Protein AF-G9NLU6-F1 (afdb_monomer)

Solvent-accessible surface area (backbone atoms only — not comparable to full-atom values): 12800 Å² total; per-residue (Å²): 131,71,92,40,81,57,84,82,77,89,71,55,98,87,55,89,77,60,75,50,38,28,79,83,79,42,77,46,72,68,72,56,90,93,54,71,61,68,69,53,52,49,54,53,48,55,47,47,51,68,72,38,74,85,63,87,77,86,84,90,85,78,90,78,90,65,58,76,95,81,33,60,87,89,66,84,88,89,74,47,69,81,95,48,45,60,52,80,66,83,83,39,51,46,75,42,90,89,78,44,76,40,75,73,65,78,55,74,59,74,62,84,71,50,62,61,52,48,54,52,53,50,51,48,50,75,76,38,82,72,61,62,66,50,56,53,54,50,45,44,70,79,40,57,87,48,36,90,79,76,48,94,47,93,86,67,69,58,94,80,61,65,70,73,77,50,82,74,68,78,70,62,65,54,53,61,56,49,54,56,55,57,53,56,56,58,65,64,66,75,75,116

Secondary structure (DSSP, 8-state):
--SSEEPPPPPPTT----EEEETTS-EEE-PPTT--SHHHHHHHHHHHHHH-TT-------------TTT--TT----S--TTS-S---TT-EEEETTTEEEE---PPPPPTTHHHHHHHHHHHHHHS--SHHHHHHHHHHH-GGGHHHHS--TT---TT-GGGTS---TTTHHHHHHHHHHHHHHHHHTT-

Nearest PDB structures (foldseek):
  8j9j-assembly1_B4  TM=2.935E-01  e=9.280E+00  Euglena gracilis
  8opc-assembly1_Aa  TM=3.197E-01  e=9.280E+00  Potato virus Y strain NTN

pLDDT: mean 71.27, std 15.45, range [32.88, 90.75]

Mean predicted aligned error: 13.38 Å

InterPro domains:
  IPR035994 Nucleoside phosphorylase superfamily [G3DSA:3.40.50.1580] (1-183)
  IPR035994 Nucleoside phosphorylase superfamily [SSF53167] (19-105)
  IPR053137 Nucleotide-binding leucine-rich repeat (NLR)-like [PTHR46082] (1-150)

Sequence (192 aa):
MLDQQHTGLLYSANDDNIYALGSIAVVIACLLKGRYGNNSAAIIAAKMTSSFPAINFGLLVGIGGGIPSKVRLGAVVSAPPDQYPGVVQLDFGKTEGGGRFRRTGALNSPPSALPEIFAILESEHEMQEPKIPCFISEMRRIRPRLHPKYFWTASLKDPYDKSMERGVDTSTISTIEQASDACSTIAEGAKR

Radius of gyration: 20.92 Å; Cα contacts (8 Å, |Δi|>4): 111; chains: 1; bounding box: 53×51×45 Å

Structure (mmCIF, N/CA/C/O backbone):
data_AF-G9NLU6-F1
#
_entry.id   AF-G9NLU6-F1
#
loop_
_atom_site.group_PDB
_atom_site.id
_atom_site.type_symbol
_atom_site.label_atom_id
_atom_site.label_alt_id
_atom_site.label_comp_id
_atom_site.label_asym_id
_atom_site.label_entity_id
_atom_site.label_seq_id
_atom_site.pdbx_PDB_ins_code
_atom_site.Cartn_x
_atom_site.Cartn_y
_atom_site.Cartn_z
_atom_site.occupancy
_atom_site.B_iso_or_equiv
_atom_site.auth_seq_id
_atom_site.auth_comp_id
_atom_site.auth_asym_id
_atom_site.auth_atom_id
_atom_site.pdbx_PDB_model_num
ATOM 1 N N . MET A 1 1 ? -10.434 -4.456 3.831 1.00 56.22 1 MET A N 1
ATOM 2 C CA . MET A 1 1 ? -11.648 -3.733 4.277 1.00 56.22 1 MET A CA 1
ATOM 3 C C . MET A 1 1 ? -11.454 -3.436 5.747 1.00 56.22 1 MET A C 1
ATOM 5 O O . MET A 1 1 ? -10.893 -4.290 6.414 1.00 56.22 1 MET A O 1
ATOM 9 N N . LEU A 1 2 ? -11.840 -2.252 6.224 1.00 67.38 2 LEU A N 1
ATOM 10 C CA . L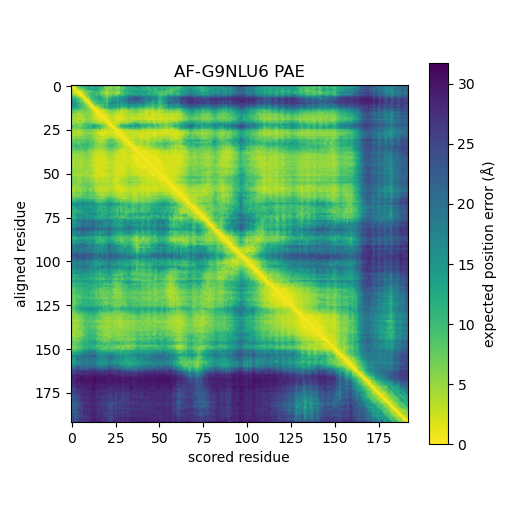EU A 1 2 ? -11.868 -2.017 7.666 1.00 67.38 2 LEU A CA 1
ATOM 11 C C . LEU A 1 2 ? -13.111 -2.712 8.227 1.00 67.38 2 LEU A C 1
ATOM 13 O O . LEU A 1 2 ? -14.209 -2.524 7.706 1.00 67.38 2 LEU A O 1
ATOM 17 N N . ASP A 1 3 ? -12.889 -3.540 9.231 1.00 67.38 3 ASP A N 1
ATOM 18 C CA . ASP A 1 3 ? -13.863 -4.258 10.047 1.00 67.38 3 ASP A CA 1
ATOM 19 C C . ASP A 1 3 ? -14.834 -3.296 10.751 1.00 67.38 3 ASP A C 1
ATOM 21 O O . ASP A 1 3 ? -16.050 -3.479 10.676 1.00 67.38 3 ASP A O 1
ATOM 25 N N . GLN A 1 4 ? -14.320 -2.198 11.311 1.00 69.81 4 GLN A N 1
ATOM 26 C CA . GLN A 1 4 ? -15.117 -1.103 11.863 1.00 69.81 4 GLN A CA 1
ATOM 27 C C . GLN A 1 4 ? -14.490 0.249 11.505 1.00 69.81 4 GLN A C 1
ATOM 29 O O . GLN A 1 4 ? -13.275 0.397 11.559 1.00 69.81 4 GLN A O 1
ATOM 34 N N . GLN A 1 5 ? -15.305 1.241 11.126 1.00 66.56 5 GLN A N 1
ATOM 35 C CA . GLN A 1 5 ? -14.838 2.616 10.909 1.00 66.56 5 GLN A CA 1
ATOM 36 C C . GLN A 1 5 ? -15.118 3.478 12.139 1.00 66.56 5 GLN A C 1
ATOM 38 O O . GLN A 1 5 ? -16.259 3.541 12.597 1.00 66.56 5 GLN A O 1
ATOM 43 N N . HIS A 1 6 ? -14.100 4.175 12.642 1.00 70.56 6 HIS A N 1
ATOM 44 C CA . HIS A 1 6 ? -14.248 5.118 13.753 1.00 70.56 6 HIS A CA 1
ATOM 45 C C . HIS A 1 6 ? -14.378 6.566 13.254 1.00 70.56 6 HIS A C 1
ATOM 47 O O . HIS A 1 6 ? -13.662 6.986 12.343 1.00 70.56 6 HIS A O 1
ATOM 53 N N . THR A 1 7 ? -15.288 7.340 13.858 1.00 58.81 7 THR A N 1
ATOM 54 C CA . THR A 1 7 ? -15.404 8.794 13.645 1.00 58.81 7 THR A CA 1
ATOM 55 C C . THR A 1 7 ? -14.241 9.541 14.305 1.00 58.81 7 THR A C 1
ATOM 57 O O . THR A 1 7 ? -13.811 9.180 15.396 1.00 58.81 7 THR A O 1
ATOM 60 N N . GLY A 1 8 ? -13.712 10.539 13.589 1.00 62.25 8 GLY A N 1
ATOM 61 C CA . GLY A 1 8 ? -12.321 10.998 13.668 1.00 62.25 8 GLY A CA 1
ATOM 62 C C . GLY A 1 8 ? -11.832 11.627 14.977 1.00 62.25 8 GLY A C 1
ATOM 63 O O . GLY A 1 8 ? -12.590 12.201 15.756 1.00 62.25 8 GLY A O 1
ATOM 64 N N . LEU A 1 9 ? -10.510 11.544 15.152 1.00 58.69 9 LEU A N 1
ATOM 65 C CA . LEU A 1 9 ? -9.723 12.298 16.127 1.00 58.69 9 LEU A CA 1
ATOM 66 C C . LEU A 1 9 ? -9.482 13.731 15.622 1.00 58.69 9 LEU A C 1
ATOM 68 O O . LEU A 1 9 ? -9.425 13.965 14.415 1.00 58.69 9 LEU A O 1
ATOM 72 N N . LEU A 1 10 ? -9.332 14.679 16.550 1.00 54.88 10 LEU A N 1
ATOM 73 C CA . LEU A 1 10 ? -9.006 16.079 16.260 1.00 54.88 10 LEU A CA 1
ATOM 74 C C . LEU A 1 10 ? -7.690 16.157 15.467 1.00 54.88 10 LEU A C 1
ATOM 76 O O . LEU A 1 10 ? -6.645 15.717 15.944 1.00 54.88 10 LEU A O 1
ATOM 80 N N . TYR A 1 11 ? -7.768 16.683 14.244 1.00 64.81 11 TYR A N 1
ATOM 81 C CA . TYR A 1 11 ? -6.646 16.765 13.309 1.00 64.81 11 TYR A CA 1
ATOM 82 C C . TYR A 1 11 ? -5.557 17.720 13.810 1.00 64.81 11 TYR A C 1
ATOM 84 O O . TYR A 1 11 ? -5.847 18.726 14.463 1.00 64.81 11 TYR A O 1
ATOM 92 N N . SER A 1 12 ? -4.298 17.438 13.463 1.00 64.50 12 SER A N 1
ATOM 93 C CA . SER A 1 12 ? -3.232 18.424 13.644 1.00 64.50 12 SER A CA 1
ATOM 94 C C . SER A 1 12 ? -3.482 19.605 12.698 1.00 64.50 12 SER A C 1
ATOM 96 O O . SER A 1 12 ? -3.894 19.418 11.554 1.00 64.50 12 SER A O 1
ATOM 98 N N . ALA A 1 13 ? -3.237 20.837 13.153 1.00 66.88 13 ALA A N 1
ATOM 99 C CA . ALA A 1 13 ? -3.535 22.052 12.381 1.00 66.88 13 ALA A CA 1
ATOM 100 C C . ALA A 1 13 ? -2.796 22.147 11.026 1.00 66.88 13 ALA A C 1
ATOM 102 O O . ALA A 1 13 ? -3.106 23.021 10.222 1.00 66.88 13 ALA A O 1
ATOM 103 N N . ASN A 1 14 ? -1.823 21.264 10.778 1.00 78.19 14 ASN A N 1
ATOM 104 C CA . ASN A 1 14 ? -0.939 21.278 9.614 1.00 78.19 14 ASN A CA 1
ATOM 105 C C . ASN A 1 14 ? -1.121 20.066 8.677 1.00 78.19 14 ASN A C 1
ATOM 107 O O . ASN A 1 14 ? -0.331 19.884 7.745 1.00 78.19 14 ASN A O 1
ATOM 111 N N . ASP A 1 15 ? -2.134 19.232 8.922 1.00 84.25 15 ASP A N 1
ATOM 112 C CA . ASP A 1 15 ? -2.415 18.035 8.137 1.00 84.25 15 ASP A CA 1
ATOM 113 C C . ASP A 1 15 ? -3.791 18.118 7.464 1.00 84.25 15 ASP A C 1
ATOM 115 O O . ASP A 1 15 ? -4.833 18.109 8.113 1.00 84.25 15 ASP A O 1
ATOM 119 N N . ASP A 1 16 ? -3.770 18.205 6.138 1.00 84.31 16 ASP A N 1
ATOM 120 C CA . ASP A 1 16 ? -4.930 18.267 5.247 1.00 84.31 16 ASP A CA 1
ATOM 121 C C . ASP A 1 16 ? -5.283 16.898 4.638 1.00 84.31 16 ASP A C 1
ATOM 123 O O . ASP A 1 16 ? -6.143 16.807 3.756 1.00 84.31 16 ASP A O 1
ATOM 127 N N . ASN A 1 17 ? -4.627 15.821 5.080 1.00 85.88 17 ASN A N 1
ATOM 128 C CA . ASN A 1 17 ? -4.956 14.475 4.639 1.00 85.88 17 ASN A CA 1
ATOM 129 C C . ASN A 1 17 ? -6.316 14.023 5.186 1.00 85.88 17 ASN A C 1
ATOM 131 O O . ASN A 1 17 ? -6.699 14.296 6.323 1.00 85.88 17 ASN A O 1
ATOM 135 N N . ILE A 1 18 ? -7.017 13.226 4.380 1.00 83.50 18 ILE A N 1
ATOM 136 C CA . ILE A 1 18 ? -8.254 12.559 4.787 1.00 83.50 18 ILE A CA 1
ATOM 137 C C . ILE A 1 18 ? -7.920 11.126 5.197 1.00 83.50 18 ILE A C 1
ATOM 139 O O . ILE A 1 18 ? -7.357 10.364 4.405 1.00 83.50 18 ILE A O 1
ATOM 143 N N . TYR A 1 19 ? -8.319 10.761 6.416 1.00 85.69 19 TYR A N 1
ATOM 144 C CA . TYR A 1 19 ? -8.056 9.452 7.006 1.00 85.69 19 TYR A CA 1
ATOM 145 C C . TYR A 1 19 ? -9.328 8.629 7.198 1.00 85.69 19 TYR A C 1
ATOM 147 O O . TYR A 1 19 ? -10.378 9.155 7.568 1.00 85.69 19 TYR A O 1
ATOM 155 N N . ALA A 1 20 ? -9.203 7.317 7.015 1.00 84.94 20 ALA A N 1
ATOM 156 C CA . ALA A 1 20 ? -10.150 6.325 7.506 1.00 84.94 20 ALA A CA 1
ATOM 157 C C . ALA A 1 20 ? -9.475 5.477 8.596 1.00 84.94 20 ALA A C 1
ATOM 159 O O . ALA A 1 20 ? -8.362 4.991 8.391 1.00 84.94 20 ALA A O 1
ATOM 160 N N . LEU A 1 21 ? -10.150 5.308 9.738 1.00 84.31 21 LEU A N 1
ATOM 161 C CA . LEU A 1 21 ? -9.628 4.626 10.929 1.00 84.31 21 LEU A CA 1
ATOM 162 C C . LEU A 1 21 ? -10.330 3.282 11.147 1.00 84.31 21 LEU A C 1
ATOM 164 O O . LEU A 1 21 ? -11.560 3.239 11.112 1.00 84.31 21 LEU A O 1
ATOM 168 N N . GLY A 1 22 ? -9.552 2.219 11.370 1.00 78.19 22 GLY A N 1
ATOM 169 C CA . GLY A 1 22 ? -10.009 0.848 11.645 1.00 78.19 22 GLY A CA 1
ATOM 170 C C . GLY A 1 22 ? -9.907 0.431 13.115 1.00 78.19 22 GLY A C 1
ATOM 171 O O . GLY A 1 22 ? -9.100 1.005 13.845 1.00 78.19 22 GLY A O 1
ATOM 172 N N . SER A 1 23 ? -10.644 -0.605 13.540 1.00 69.56 23 SER A N 1
ATOM 173 C CA . SER A 1 23 ? -10.578 -1.137 14.919 1.00 69.56 23 SER A CA 1
ATOM 174 C C . SER A 1 23 ? -9.256 -1.823 15.260 1.00 69.56 23 SER A C 1
ATOM 176 O O . SER A 1 23 ? -8.874 -1.862 16.425 1.00 69.56 23 SER A O 1
ATOM 178 N N . ILE A 1 24 ? -8.500 -2.281 14.260 1.00 69.31 24 ILE A N 1
ATOM 179 C CA . ILE A 1 24 ? -7.159 -2.868 14.444 1.00 69.31 24 ILE A CA 1
ATOM 180 C C . ILE A 1 24 ? -6.062 -1.794 14.306 1.00 69.31 24 ILE A C 1
ATOM 182 O O . ILE A 1 24 ? -5.037 -2.016 13.670 1.00 69.31 24 ILE A O 1
ATOM 186 N N . ALA A 1 25 ? -6.295 -0.582 14.824 1.00 75.25 25 ALA A N 1
ATOM 187 C CA . ALA A 1 25 ? -5.335 0.532 14.782 1.00 75.25 25 ALA A CA 1
ATOM 188 C C . ALA A 1 25 ? -4.757 0.831 13.376 1.00 75.25 25 ALA A C 1
ATOM 190 O O . ALA A 1 25 ? -3.638 1.326 13.236 1.00 75.25 25 ALA A O 1
ATOM 191 N N . VAL A 1 26 ? -5.522 0.538 12.319 1.00 83.06 26 VAL A N 1
ATOM 192 C CA . VAL A 1 26 ? -5.123 0.814 10.935 1.00 83.06 26 VAL A CA 1
ATOM 193 C C . VAL A 1 26 ? -5.576 2.217 10.558 1.00 83.06 26 VAL A C 1
ATOM 195 O O . VAL A 1 26 ? -6.758 2.551 10.666 1.00 83.06 26 VAL A O 1
ATOM 198 N N . VAL A 1 27 ? -4.638 3.015 10.052 1.00 85.31 27 VAL A N 1
ATOM 199 C CA . VAL A 1 27 ? -4.900 4.334 9.474 1.00 85.31 27 VAL A CA 1
ATOM 200 C C . VAL A 1 27 ? -4.700 4.250 7.967 1.00 85.31 27 VAL A C 1
ATOM 202 O O . VAL A 1 27 ? -3.622 3.905 7.491 1.00 85.31 27 VAL A O 1
ATOM 205 N N . ILE A 1 28 ? -5.742 4.569 7.201 1.00 87.50 28 ILE A N 1
ATOM 206 C CA . ILE A 1 28 ? -5.683 4.609 5.737 1.00 87.50 28 ILE A CA 1
ATOM 207 C C . ILE A 1 28 ? -5.783 6.063 5.290 1.00 87.50 28 ILE A C 1
ATOM 209 O O . ILE A 1 28 ? -6.759 6.733 5.617 1.00 87.50 28 ILE A O 1
ATOM 213 N N . ALA A 1 29 ? -4.825 6.526 4.488 1.00 88.38 29 ALA A N 1
ATOM 214 C CA . ALA A 1 29 ? -4.961 7.751 3.703 1.00 88.38 29 ALA A CA 1
ATOM 215 C C . ALA A 1 29 ? -4.943 7.423 2.215 1.00 88.38 29 ALA A C 1
ATOM 217 O O . ALA A 1 29 ? -4.252 6.508 1.767 1.00 88.38 29 ALA A O 1
ATOM 218 N N . CYS A 1 30 ? -5.700 8.197 1.447 1.00 85.50 30 CYS A N 1
ATOM 219 C CA . CYS A 1 30 ? -5.744 8.087 -0.003 1.00 85.50 30 CYS A CA 1
ATOM 220 C C . CYS A 1 30 ? -5.136 9.333 -0.639 1.00 85.50 30 CYS A C 1
ATOM 222 O O . CYS A 1 30 ? -5.327 10.449 -0.157 1.00 85.50 30 CYS A O 1
ATOM 224 N N . LEU A 1 31 ? -4.461 9.147 -1.772 1.00 84.50 31 LEU A N 1
ATOM 225 C CA . LEU A 1 31 ? -4.064 10.269 -2.611 1.00 84.50 31 LEU A CA 1
ATOM 226 C C . LEU A 1 31 ? -5.307 10.981 -3.151 1.00 84.50 31 LEU A C 1
ATOM 228 O O . LEU A 1 31 ? -6.269 10.340 -3.585 1.00 84.50 31 LEU A O 1
ATOM 232 N N . LEU A 1 32 ? -5.278 12.314 -3.141 1.00 79.31 32 LEU A N 1
ATOM 233 C CA . LEU A 1 32 ? -6.343 13.112 -3.742 1.00 79.31 32 LEU A CA 1
ATOM 234 C C . LEU A 1 32 ? -6.455 12.793 -5.234 1.00 79.31 32 LEU A C 1
ATOM 236 O O . LEU A 1 32 ? -5.454 12.602 -5.928 1.00 79.31 32 LEU A O 1
ATOM 240 N N . LYS A 1 33 ? -7.688 12.780 -5.745 1.00 78.62 33 LYS A N 1
ATOM 241 C CA . LYS A 1 33 ? -7.958 12.516 -7.160 1.00 78.62 33 LYS A CA 1
ATOM 242 C C . LYS A 1 33 ? -7.119 13.445 -8.046 1.00 78.62 33 LYS A C 1
ATOM 244 O O . LYS A 1 33 ? -7.112 14.655 -7.850 1.00 78.62 33 LYS A O 1
ATOM 249 N N . GLY A 1 34 ? -6.429 12.868 -9.029 1.00 78.81 34 GLY A N 1
ATOM 250 C CA . GLY A 1 34 ? -5.547 13.606 -9.940 1.00 78.81 34 GLY A CA 1
ATOM 251 C C . GLY A 1 34 ? -4.130 13.846 -9.408 1.00 78.81 34 GLY A C 1
ATOM 252 O O . GLY A 1 34 ? -3.275 14.272 -10.175 1.00 78.81 34 GLY A O 1
ATOM 253 N N . ARG A 1 35 ? -3.841 13.521 -8.141 1.00 81.06 35 ARG A N 1
ATOM 254 C CA . ARG A 1 35 ? -2.482 13.518 -7.586 1.00 81.06 35 ARG A CA 1
ATOM 255 C C . ARG A 1 35 ? -1.980 12.080 -7.535 1.00 81.06 35 ARG A C 1
ATOM 257 O O . ARG A 1 35 ? -2.499 11.260 -6.789 1.00 81.06 35 ARG A O 1
ATOM 264 N N . TYR A 1 36 ? -0.981 11.769 -8.348 1.00 83.62 36 TYR A N 1
ATOM 265 C CA . TYR A 1 36 ? -0.341 10.455 -8.391 1.00 83.62 36 TYR A CA 1
ATOM 266 C C . TYR A 1 36 ? 1.178 10.594 -8.239 1.00 83.62 36 TYR A C 1
ATOM 268 O O . TYR A 1 36 ? 1.717 11.705 -8.209 1.00 83.62 36 TYR A O 1
ATOM 276 N N . GLY A 1 37 ? 1.859 9.456 -8.115 1.00 84.62 37 GLY A N 1
ATOM 277 C CA . GLY A 1 37 ? 3.317 9.372 -8.069 1.00 84.62 37 GLY A CA 1
ATOM 278 C C . GLY A 1 37 ? 3.935 9.486 -6.673 1.00 84.62 37 GLY A C 1
ATOM 279 O O . GLY A 1 37 ? 3.280 9.837 -5.687 1.00 84.62 37 GLY A O 1
ATOM 280 N N . ASN A 1 38 ? 5.235 9.189 -6.624 1.00 85.81 38 ASN A N 1
ATOM 281 C CA . ASN A 1 38 ? 6.005 8.991 -5.394 1.00 85.81 38 ASN A CA 1
ATOM 282 C C . ASN A 1 38 ? 6.008 10.226 -4.484 1.00 85.81 38 ASN A C 1
ATOM 284 O O . ASN A 1 38 ? 5.819 10.090 -3.282 1.00 85.81 38 ASN A O 1
ATOM 288 N N . ASN A 1 39 ? 6.144 11.432 -5.046 1.00 87.62 39 ASN A N 1
ATOM 289 C CA . ASN A 1 39 ? 6.183 12.670 -4.258 1.00 87.62 39 ASN A CA 1
ATOM 290 C C . ASN A 1 39 ? 4.869 12.918 -3.510 1.00 87.62 39 ASN A C 1
ATOM 292 O O . ASN A 1 39 ? 4.878 13.237 -2.325 1.00 87.62 39 ASN A O 1
ATOM 296 N N . SER A 1 40 ? 3.733 12.737 -4.191 1.00 89.00 40 SER A N 1
ATOM 297 C CA . SER A 1 40 ? 2.418 12.889 -3.563 1.00 89.00 40 SER A CA 1
ATOM 298 C C . SER A 1 40 ? 2.232 11.856 -2.448 1.00 89.00 40 SER A C 1
ATOM 300 O O . SER A 1 40 ? 1.793 12.213 -1.359 1.00 89.00 40 SER A O 1
ATOM 302 N N . ALA A 1 41 ? 2.615 10.596 -2.694 1.00 89.00 41 ALA A N 1
ATOM 303 C CA . ALA A 1 41 ? 2.533 9.527 -1.699 1.00 89.00 41 ALA A CA 1
ATOM 304 C C . ALA A 1 41 ? 3.429 9.794 -0.479 1.00 89.00 41 ALA A C 1
ATOM 306 O O . ALA A 1 41 ? 2.979 9.637 0.653 1.00 89.00 41 ALA A O 1
ATOM 307 N N . ALA A 1 42 ? 4.659 10.262 -0.701 1.00 89.50 42 ALA A N 1
ATOM 308 C CA . ALA A 1 42 ? 5.613 10.580 0.356 1.00 89.50 42 ALA A CA 1
ATOM 309 C C . ALA A 1 42 ? 5.127 11.726 1.255 1.00 89.50 42 ALA A C 1
ATOM 311 O O . ALA A 1 42 ? 5.248 11.634 2.473 1.00 89.50 42 ALA A O 1
ATOM 312 N N . ILE A 1 43 ? 4.530 12.777 0.677 1.00 90.38 43 ILE A N 1
ATOM 313 C CA . ILE A 1 43 ? 3.960 13.894 1.450 1.00 90.38 43 ILE A CA 1
ATOM 314 C C . ILE A 1 43 ? 2.831 13.402 2.359 1.00 90.38 43 ILE A C 1
ATOM 316 O O . ILE A 1 43 ? 2.800 13.753 3.539 1.00 90.38 43 ILE A O 1
ATOM 320 N N . ILE A 1 44 ? 1.922 12.577 1.828 1.00 90.75 44 ILE A N 1
ATOM 321 C CA . ILE A 1 44 ? 0.827 12.011 2.624 1.00 90.75 44 ILE A CA 1
ATOM 322 C C . ILE A 1 44 ? 1.381 11.130 3.743 1.00 90.75 44 ILE A C 1
ATOM 324 O O . ILE A 1 44 ? 0.979 11.293 4.891 1.00 90.75 44 ILE A O 1
ATOM 328 N N . ALA A 1 45 ? 2.329 10.242 3.433 1.00 90.50 45 ALA A N 1
ATOM 329 C CA . ALA A 1 45 ? 2.935 9.353 4.418 1.00 90.50 45 ALA A CA 1
ATOM 330 C C . ALA A 1 45 ? 3.647 10.128 5.539 1.00 90.50 45 ALA A C 1
ATOM 332 O O . ALA A 1 45 ? 3.430 9.827 6.707 1.00 90.50 45 ALA A O 1
ATOM 333 N N . ALA A 1 46 ? 4.425 11.163 5.206 1.00 90.12 46 ALA A N 1
ATOM 334 C CA . ALA A 1 46 ? 5.132 11.982 6.192 1.00 90.12 46 ALA A CA 1
ATOM 335 C C . ALA A 1 46 ? 4.166 12.709 7.144 1.00 90.12 46 ALA A C 1
ATOM 337 O O . ALA A 1 46 ? 4.360 12.714 8.363 1.00 90.12 46 ALA A O 1
ATOM 338 N N . LYS A 1 47 ? 3.087 13.282 6.598 1.00 90.31 47 LYS A N 1
ATOM 339 C CA . LYS A 1 47 ? 2.022 13.905 7.394 1.00 90.31 47 LYS A CA 1
ATOM 340 C C . LYS A 1 47 ? 1.298 12.882 8.270 1.00 90.31 47 LYS A C 1
ATOM 342 O O . LYS A 1 47 ? 1.118 13.129 9.456 1.00 90.31 47 LYS A O 1
ATOM 347 N N . MET A 1 48 ? 0.990 11.702 7.730 1.00 90.00 48 MET A N 1
ATOM 348 C CA . MET A 1 48 ? 0.372 10.605 8.480 1.00 90.00 48 MET A CA 1
ATOM 349 C C . MET A 1 48 ? 1.228 10.176 9.670 1.00 90.00 48 MET A C 1
ATOM 351 O O . MET A 1 48 ? 0.715 10.092 10.780 1.00 90.00 48 MET A O 1
ATOM 355 N N . THR A 1 49 ? 2.530 9.962 9.474 1.00 88.38 49 THR A N 1
ATOM 356 C CA . THR A 1 49 ? 3.436 9.592 10.573 1.00 88.38 49 THR A CA 1
ATOM 357 C C . THR A 1 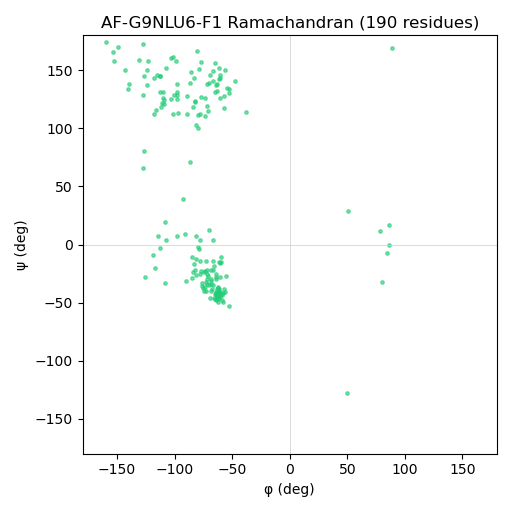49 ? 3.558 10.689 11.628 1.00 88.38 49 THR A C 1
ATOM 359 O O . THR A 1 49 ? 3.754 10.388 12.800 1.00 88.38 49 THR A O 1
ATOM 362 N N . SER A 1 50 ? 3.402 11.958 11.237 1.00 88.69 50 SER A N 1
ATOM 363 C CA . SER A 1 50 ? 3.387 13.078 12.181 1.00 88.69 50 SER A CA 1
ATOM 364 C C . SER A 1 50 ? 2.077 13.164 12.967 1.00 88.69 50 SER A C 1
ATOM 366 O O . SER A 1 50 ? 2.104 13.479 14.153 1.00 88.69 50 SER A O 1
ATOM 368 N N . SER A 1 51 ? 0.934 12.925 12.320 1.00 87.81 51 SER A N 1
ATOM 369 C CA . SER A 1 51 ? -0.390 13.001 12.953 1.00 87.81 51 SER A CA 1
ATOM 370 C C . SER A 1 51 ? -0.709 11.771 13.808 1.00 87.81 51 SER A C 1
ATOM 372 O O . SER A 1 51 ? -1.479 11.870 14.761 1.00 87.81 51 SER A O 1
ATOM 374 N N . PHE A 1 52 ? -0.103 10.622 13.505 1.00 87.44 52 PHE A N 1
ATOM 375 C CA . PHE A 1 52 ? -0.305 9.363 14.219 1.00 87.44 52 PHE A CA 1
ATOM 376 C C . PHE A 1 52 ? 1.045 8.783 14.671 1.00 87.44 52 PHE A C 1
ATOM 378 O O . PHE A 1 52 ? 1.561 7.855 14.046 1.00 87.44 52 PHE A O 1
ATOM 385 N N . PRO A 1 53 ? 1.622 9.282 15.782 1.00 86.12 53 PRO A N 1
ATOM 386 C CA . PRO A 1 53 ? 2.949 8.865 16.245 1.00 86.12 53 PRO A CA 1
ATOM 387 C C . PRO A 1 53 ? 3.015 7.399 16.706 1.00 86.12 53 PRO A C 1
ATOM 389 O O . PRO A 1 53 ? 4.102 6.858 16.863 1.00 86.12 53 PRO A O 1
ATOM 392 N N . ALA A 1 54 ? 1.867 6.747 16.917 1.00 87.12 54 ALA A N 1
ATOM 393 C CA . ALA A 1 54 ? 1.785 5.327 17.259 1.00 87.12 54 ALA A CA 1
ATOM 394 C C . ALA A 1 54 ? 1.935 4.382 16.044 1.00 87.12 54 ALA A C 1
ATOM 396 O O . ALA A 1 54 ? 1.898 3.163 16.211 1.00 87.12 54 ALA A O 1
ATOM 397 N N . ILE A 1 55 ? 2.073 4.910 14.820 1.00 86.88 55 ILE A N 1
ATOM 398 C CA . ILE A 1 55 ? 2.319 4.092 13.625 1.00 86.88 55 ILE A CA 1
ATOM 399 C C . ILE A 1 55 ? 3.751 3.543 13.662 1.00 86.88 55 ILE A C 1
ATOM 401 O O . ILE A 1 55 ? 4.714 4.301 13.604 1.00 86.88 55 ILE A O 1
ATOM 405 N N . ASN A 1 56 ? 3.882 2.213 13.680 1.00 82.50 56 ASN A N 1
ATOM 406 C CA . ASN A 1 56 ? 5.182 1.527 13.692 1.00 82.50 56 ASN A CA 1
ATOM 407 C C . ASN A 1 56 ? 5.728 1.218 12.288 1.00 82.50 56 ASN A C 1
ATOM 409 O O . ASN A 1 56 ? 6.938 1.179 12.080 1.00 82.50 56 ASN A O 1
ATOM 413 N N . PHE A 1 57 ? 4.847 0.975 11.317 1.00 82.75 57 PHE A N 1
ATOM 414 C CA . PHE A 1 57 ? 5.207 0.727 9.921 1.00 82.75 57 PHE A CA 1
ATOM 415 C C . PHE A 1 57 ? 4.060 1.139 8.994 1.00 82.75 57 PHE A C 1
ATOM 417 O O . PHE A 1 57 ? 2.905 1.213 9.409 1.00 82.75 57 PHE A O 1
ATOM 424 N N . GLY A 1 58 ? 4.384 1.406 7.729 1.00 84.62 58 GLY A N 1
ATOM 425 C CA . GLY A 1 58 ? 3.412 1.753 6.695 1.00 84.62 58 GLY A CA 1
ATOM 426 C C . GLY A 1 58 ? 3.407 0.728 5.566 1.00 84.62 58 GLY A C 1
ATOM 427 O O . GLY A 1 58 ? 4.458 0.221 5.179 1.00 84.62 58 GLY A O 1
ATOM 428 N N . LEU A 1 59 ? 2.224 0.457 5.016 1.00 85.19 59 LEU A N 1
ATOM 429 C CA . LEU A 1 59 ? 2.052 -0.349 3.808 1.00 85.19 59 LEU A CA 1
ATOM 430 C C . LEU A 1 59 ? 1.577 0.554 2.670 1.00 85.19 59 LEU A C 1
ATOM 432 O O . LEU A 1 59 ? 0.529 1.194 2.771 1.00 85.19 59 LEU A O 1
ATOM 436 N N . LEU A 1 60 ? 2.335 0.596 1.574 1.00 85.62 60 LEU A N 1
ATOM 437 C CA . LEU A 1 60 ? 1.918 1.281 0.355 1.00 85.62 60 LEU A CA 1
ATOM 438 C C . LEU A 1 60 ? 1.143 0.302 -0.527 1.00 85.62 60 LEU A C 1
ATOM 440 O O . LEU A 1 60 ? 1.719 -0.636 -1.073 1.00 85.62 60 LEU A O 1
ATOM 444 N N . VAL A 1 61 ? -0.157 0.537 -0.686 1.00 84.19 61 VAL A N 1
ATOM 445 C CA . VAL A 1 61 ? -1.016 -0.267 -1.563 1.00 84.19 61 VAL A CA 1
ATOM 446 C C . VAL A 1 61 ? -1.276 0.504 -2.849 1.00 84.19 61 VAL A C 1
ATOM 448 O O . VAL A 1 61 ? -1.765 1.633 -2.825 1.00 84.19 61 VAL A O 1
ATOM 451 N N . GLY A 1 62 ? -0.967 -0.116 -3.982 1.00 80.06 62 GLY A N 1
ATOM 452 C CA . GLY A 1 62 ? -1.183 0.464 -5.299 1.00 80.06 62 GLY A CA 1
ATOM 453 C C . GLY A 1 62 ? -1.370 -0.610 -6.358 1.00 80.06 62 GLY A C 1
ATOM 454 O O . GLY A 1 62 ? -1.078 -1.783 -6.139 1.00 80.06 62 GLY A O 1
ATOM 455 N N . ILE A 1 63 ? -1.866 -0.189 -7.517 1.00 82.56 63 ILE A N 1
ATOM 456 C CA . ILE A 1 63 ? -1.883 -1.029 -8.714 1.00 82.56 63 ILE A CA 1
ATOM 457 C C . ILE A 1 63 ? -0.555 -0.868 -9.454 1.00 82.56 63 ILE A C 1
ATOM 459 O O . ILE A 1 63 ? -0.031 0.241 -9.567 1.00 82.56 63 ILE A O 1
ATOM 463 N N . GLY A 1 64 ? -0.019 -1.974 -9.957 1.00 78.12 64 GLY A N 1
ATOM 464 C CA . GLY A 1 64 ? 1.215 -2.002 -10.733 1.00 78.12 64 GLY A CA 1
ATOM 465 C C . GLY A 1 64 ? 1.044 -2.803 -12.018 1.00 78.12 64 GLY A C 1
ATOM 466 O O . GLY A 1 64 ? 0.143 -3.632 -12.131 1.00 78.12 64 GLY A O 1
ATOM 467 N N . GLY 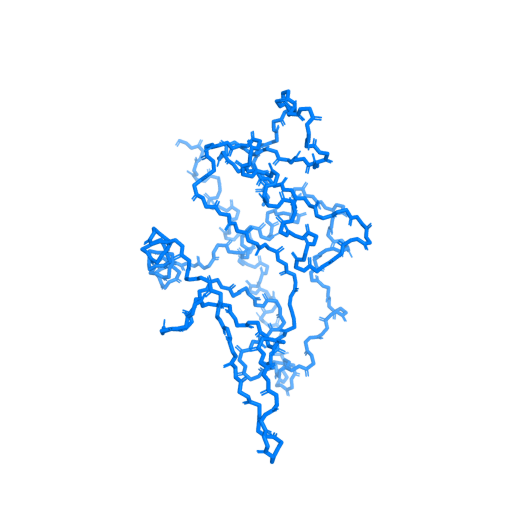A 1 65 ? 1.916 -2.546 -12.992 1.00 77.44 65 GLY A N 1
ATOM 468 C CA . GLY A 1 65 ? 2.083 -3.418 -14.154 1.00 77.44 65 GLY A CA 1
ATOM 469 C C . GLY A 1 65 ? 3.023 -4.577 -13.822 1.00 77.44 65 GLY A C 1
ATOM 470 O O . GLY A 1 65 ? 3.990 -4.397 -13.084 1.00 77.44 65 GLY A O 1
ATOM 471 N N . 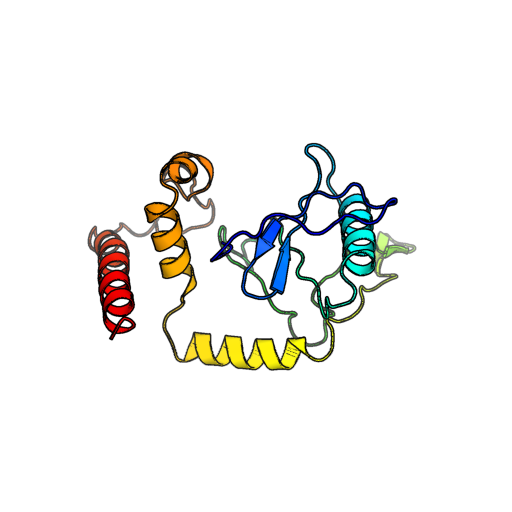GLY A 1 66 ? 2.746 -5.761 -14.366 1.00 73.69 66 GLY A N 1
ATOM 472 C CA . GLY A 1 66 ? 3.584 -6.950 -14.211 1.00 73.69 66 GLY A CA 1
ATOM 473 C C . GLY A 1 66 ? 4.335 -7.299 -15.494 1.00 73.69 66 GLY A C 1
ATOM 474 O O . GLY A 1 66 ? 3.859 -7.022 -16.594 1.00 73.69 66 GLY A O 1
ATOM 475 N N . ILE A 1 67 ? 5.497 -7.944 -15.358 1.00 78.19 67 ILE A N 1
ATOM 476 C CA . ILE A 1 67 ? 6.148 -8.632 -16.479 1.00 78.19 67 ILE A CA 1
ATOM 477 C C . ILE A 1 67 ? 5.512 -10.030 -16.567 1.00 78.19 67 ILE A C 1
ATOM 479 O O . ILE A 1 67 ? 5.658 -10.790 -15.606 1.00 78.19 67 ILE A O 1
ATOM 483 N N . PRO A 1 68 ? 4.847 -10.405 -17.678 1.00 70.31 68 PRO A N 1
ATOM 484 C CA . PRO A 1 68 ? 4.023 -11.621 -17.758 1.00 70.31 68 PRO A CA 1
ATOM 485 C C . PRO A 1 68 ? 4.730 -12.933 -17.391 1.00 70.31 68 PRO A C 1
ATOM 487 O O . PRO A 1 68 ? 4.097 -13.878 -16.933 1.00 70.31 68 PRO A O 1
ATOM 490 N N . SER A 1 69 ? 6.054 -13.008 -17.561 1.00 74.94 69 SER A N 1
ATOM 491 C CA . SER A 1 69 ? 6.850 -14.186 -17.186 1.00 74.94 69 SER A CA 1
ATOM 492 C C . SER A 1 69 ? 7.028 -14.368 -15.675 1.00 74.94 69 SER A C 1
ATOM 494 O O . SER A 1 69 ? 7.472 -15.428 -15.238 1.00 74.94 69 SER A O 1
ATOM 496 N N . LYS A 1 70 ? 6.722 -13.341 -14.878 1.00 69.69 70 LYS A N 1
ATOM 497 C CA . LYS A 1 70 ? 6.944 -13.306 -13.427 1.00 69.69 70 LYS A CA 1
ATOM 498 C C . LYS A 1 70 ? 5.680 -12.975 -12.637 1.00 69.69 70 LYS A C 1
ATOM 500 O O . LYS A 1 70 ? 5.571 -13.396 -11.493 1.00 69.69 70 LYS A O 1
ATOM 505 N N . VAL A 1 71 ? 4.743 -12.231 -13.224 1.00 72.00 71 VAL A N 1
ATOM 506 C CA . VAL A 1 71 ? 3.536 -11.740 -12.549 1.00 72.00 71 VAL A CA 1
ATOM 507 C C . VAL A 1 71 ? 2.346 -11.841 -13.504 1.00 72.00 71 VAL A C 1
ATOM 509 O O . VAL A 1 71 ? 2.452 -11.439 -14.661 1.00 72.00 71 VAL A O 1
ATOM 512 N N . ARG A 1 72 ? 1.216 -12.363 -13.013 1.00 72.00 72 ARG A N 1
ATOM 513 C CA . ARG A 1 72 ? -0.065 -12.437 -13.740 1.00 72.00 72 ARG A CA 1
ATOM 514 C C . ARG A 1 72 ? -1.021 -11.341 -13.285 1.00 72.00 72 ARG A C 1
ATOM 516 O O . ARG A 1 72 ? -0.847 -10.776 -12.201 1.00 72.00 72 ARG A O 1
ATOM 523 N N . LEU A 1 73 ? -2.042 -11.048 -14.088 1.00 71.06 73 LEU A N 1
ATOM 524 C CA . LEU A 1 73 ? -3.052 -10.072 -13.693 1.00 71.06 73 LEU A CA 1
ATOM 525 C C . LEU A 1 73 ? -3.799 -10.566 -12.442 1.00 71.06 73 LEU A C 1
ATOM 527 O O . LEU A 1 73 ? -4.221 -11.715 -12.373 1.00 71.06 73 LEU A O 1
ATOM 531 N N . GLY A 1 74 ? -3.945 -9.698 -11.439 1.00 63.16 74 GLY A N 1
ATOM 532 C CA . GLY A 1 74 ? -4.598 -10.039 -10.169 1.00 63.16 74 GLY A CA 1
ATOM 533 C C . GLY A 1 74 ? -3.682 -10.666 -9.110 1.00 63.16 74 GLY A C 1
ATOM 534 O O . GLY A 1 74 ? -4.146 -10.921 -8.001 1.00 63.16 74 GLY A O 1
ATOM 535 N N . ALA A 1 75 ? -2.394 -10.870 -9.404 1.00 63.94 75 ALA A N 1
ATOM 536 C CA . ALA A 1 75 ? -1.422 -11.281 -8.394 1.00 63.94 75 ALA A CA 1
ATOM 537 C C . ALA A 1 75 ? -1.124 -10.139 -7.402 1.00 63.94 75 ALA A C 1
ATOM 539 O O . ALA A 1 75 ? -0.963 -8.981 -7.795 1.00 63.94 75 ALA A O 1
ATOM 540 N N . VAL A 1 76 ? -1.014 -10.481 -6.117 1.00 66.62 76 VAL A N 1
ATOM 541 C CA . VAL A 1 76 ? -0.544 -9.584 -5.052 1.00 66.62 76 VAL A CA 1
ATOM 542 C C . VAL A 1 76 ? 0.915 -9.922 -4.768 1.00 66.62 76 VAL A C 1
ATOM 544 O O . VAL A 1 76 ? 1.241 -11.084 -4.548 1.00 66.62 76 VAL A O 1
ATOM 547 N N . VAL A 1 77 ? 1.791 -8.919 -4.778 1.00 63.50 77 VAL A N 1
ATOM 548 C CA . VAL A 1 77 ? 3.222 -9.090 -4.491 1.00 63.50 77 VAL A CA 1
ATOM 549 C C . VAL A 1 77 ? 3.526 -8.397 -3.169 1.00 63.50 77 VAL A C 1
ATOM 551 O O . VAL A 1 77 ? 3.312 -7.191 -3.053 1.00 63.50 77 VAL A O 1
ATOM 554 N N . SER A 1 78 ? 3.979 -9.157 -2.171 1.00 64.31 78 SER A N 1
ATOM 555 C CA . SER A 1 78 ? 4.146 -8.678 -0.791 1.00 64.31 78 SER A CA 1
ATOM 556 C C . SER A 1 78 ? 5.586 -8.695 -0.274 1.00 64.31 78 SER A C 1
ATOM 558 O O . SER A 1 78 ? 5.868 -7.968 0.675 1.00 64.31 78 SER A O 1
ATOM 560 N N . ALA A 1 79 ? 6.494 -9.470 -0.878 1.00 65.81 79 ALA A N 1
ATOM 561 C CA . ALA A 1 79 ? 7.821 -9.719 -0.314 1.00 65.81 79 ALA A CA 1
ATOM 562 C C . ALA A 1 79 ? 8.976 -9.414 -1.292 1.00 65.81 79 ALA A C 1
ATOM 564 O O . ALA A 1 79 ? 8.840 -9.640 -2.501 1.00 65.81 79 ALA A O 1
ATOM 565 N N . PRO A 1 80 ? 10.126 -8.919 -0.790 1.00 62.91 80 PRO A N 1
ATOM 566 C CA . PRO A 1 80 ? 11.360 -8.858 -1.563 1.00 62.91 80 PRO A CA 1
ATOM 567 C C . PRO A 1 80 ? 11.854 -10.254 -1.954 1.00 62.91 80 PRO A C 1
ATOM 569 O O . PRO A 1 80 ? 11.886 -11.127 -1.091 1.00 62.91 80 PRO A O 1
ATOM 572 N N . PRO A 1 81 ? 12.336 -10.467 -3.188 1.00 59.81 81 PRO A N 1
ATOM 573 C CA . PRO A 1 81 ? 13.176 -11.621 -3.464 1.00 59.81 81 PRO A CA 1
ATOM 574 C C . PRO A 1 81 ? 14.576 -11.399 -2.865 1.00 59.81 81 PRO A C 1
ATOM 576 O O . PRO A 1 81 ? 15.236 -10.400 -3.167 1.00 59.81 81 PRO A O 1
ATOM 579 N N . ASP A 1 82 ? 15.037 -12.346 -2.051 1.00 63.56 82 ASP A N 1
ATOM 580 C CA . ASP A 1 82 ? 16.418 -12.476 -1.570 1.00 63.56 82 ASP A CA 1
ATOM 581 C C . ASP A 1 82 ? 17.031 -11.179 -0.983 1.00 63.56 82 ASP A C 1
ATOM 583 O O . ASP A 1 82 ? 16.475 -10.545 -0.091 1.00 63.56 82 ASP A O 1
ATOM 587 N N . GLN A 1 83 ? 18.215 -10.778 -1.464 1.00 56.53 83 GLN A N 1
ATOM 588 C CA . GLN A 1 83 ? 19.011 -9.653 -0.952 1.00 56.53 83 GLN A CA 1
ATOM 589 C C . GLN A 1 83 ? 18.547 -8.276 -1.467 1.00 56.53 83 GLN A C 1
ATOM 591 O O . GLN A 1 83 ? 19.238 -7.272 -1.270 1.00 56.53 83 GLN A O 1
ATOM 596 N N . TYR A 1 84 ? 17.419 -8.196 -2.176 1.00 64.75 84 TYR A N 1
ATOM 597 C CA . TYR A 1 84 ? 16.924 -6.930 -2.710 1.00 64.75 84 TYR A CA 1
ATOM 598 C C . TYR A 1 84 ? 16.079 -6.184 -1.665 1.00 64.75 84 TYR A C 1
ATOM 600 O O . TYR A 1 84 ? 15.349 -6.809 -0.905 1.00 64.75 84 TYR A O 1
ATOM 608 N N . PRO A 1 85 ? 16.074 -4.836 -1.659 1.00 62.69 85 PRO A N 1
ATOM 609 C CA . PRO A 1 85 ? 15.261 -4.036 -0.729 1.00 62.69 85 PRO A CA 1
ATOM 610 C C . PRO A 1 85 ? 13.743 -4.108 -1.010 1.00 62.69 85 PRO A C 1
ATOM 612 O O . PRO A 1 85 ? 12.974 -3.290 -0.516 1.00 62.69 85 PRO A O 1
ATOM 615 N N . GLY A 1 86 ? 13.289 -5.045 -1.847 1.00 67.62 86 GLY A N 1
ATOM 616 C CA . GLY A 1 86 ? 11.887 -5.253 -2.226 1.00 67.62 86 GLY A CA 1
ATOM 617 C C . GLY A 1 86 ? 11.367 -4.304 -3.295 1.00 67.62 86 GLY A C 1
ATOM 618 O O . GLY A 1 86 ? 10.573 -4.712 -4.135 1.00 67.62 86 GLY A O 1
ATOM 619 N N . VAL A 1 87 ? 11.867 -3.067 -3.332 1.00 72.19 87 VAL A N 1
ATOM 620 C CA . VAL A 1 87 ? 11.492 -2.071 -4.341 1.00 72.19 87 VAL A CA 1
ATOM 621 C C . VAL A 1 87 ? 12.740 -1.495 -5.001 1.00 72.19 87 VAL A C 1
ATOM 623 O O . VAL A 1 87 ? 13.663 -1.020 -4.339 1.00 72.19 87 VAL A O 1
ATOM 626 N N . VAL A 1 88 ? 12.761 -1.515 -6.334 1.00 69.69 88 VAL A N 1
ATOM 627 C CA . VAL A 1 88 ? 13.829 -0.914 -7.138 1.00 69.69 88 VAL A CA 1
ATOM 628 C C . VAL A 1 88 ? 13.241 0.212 -7.973 1.00 69.69 88 VAL A C 1
ATOM 630 O O . VAL A 1 88 ? 12.419 -0.016 -8.856 1.00 69.69 88 VAL A O 1
ATOM 633 N N . GLN A 1 89 ? 13.687 1.436 -7.700 1.00 71.94 89 GLN A N 1
ATOM 634 C CA . GLN A 1 89 ? 13.315 2.606 -8.479 1.00 71.94 89 GLN A CA 1
ATOM 635 C C . GLN A 1 89 ? 14.157 2.656 -9.766 1.00 71.94 89 GLN A C 1
ATOM 637 O O . GLN A 1 89 ? 15.377 2.823 -9.714 1.00 71.94 89 GLN A O 1
ATOM 642 N N . LEU A 1 90 ? 13.518 2.450 -10.922 1.00 67.06 90 LEU A N 1
ATOM 643 C CA . LEU A 1 90 ? 14.212 2.293 -12.209 1.00 67.06 90 LEU A CA 1
ATOM 644 C C . LEU A 1 90 ? 14.821 3.598 -12.741 1.00 67.06 90 LEU A C 1
ATOM 646 O O . LEU A 1 90 ? 15.809 3.553 -13.465 1.00 67.06 90 LEU A O 1
ATOM 650 N N . ASP A 1 91 ? 14.280 4.752 -12.358 1.00 71.31 91 ASP A N 1
ATOM 651 C CA . ASP A 1 91 ? 14.787 6.081 -12.719 1.00 71.31 91 ASP A CA 1
ATOM 652 C C . ASP A 1 91 ? 16.005 6.517 -11.882 1.00 71.31 91 ASP A C 1
ATOM 654 O O . ASP A 1 91 ? 16.618 7.544 -12.168 1.00 71.31 91 ASP A O 1
ATOM 658 N N . PHE A 1 92 ? 16.431 5.721 -10.893 1.00 67.62 92 PHE A N 1
ATOM 659 C CA . PHE A 1 92 ? 17.657 5.964 -10.124 1.00 67.62 92 PHE A CA 1
ATOM 660 C C . PHE A 1 92 ? 18.888 5.358 -10.797 1.00 67.62 92 PHE A C 1
ATOM 662 O O . PHE A 1 92 ? 19.513 4.413 -10.301 1.00 67.62 92 PHE A O 1
ATOM 669 N N . GLY A 1 93 ? 19.293 5.953 -11.914 1.00 74.25 93 GLY A N 1
ATOM 670 C CA . GLY A 1 93 ? 20.581 5.649 -12.512 1.00 74.25 93 GLY A CA 1
ATOM 671 C C . GLY A 1 93 ? 21.097 6.717 -13.456 1.00 74.25 93 GLY A C 1
ATOM 672 O O . GLY A 1 93 ? 20.450 7.722 -13.737 1.00 74.25 93 GLY A O 1
ATOM 673 N N . LYS A 1 94 ? 22.325 6.499 -13.907 1.00 77.88 94 LYS A N 1
ATOM 674 C CA . LYS A 1 94 ? 23.044 7.362 -14.835 1.00 77.88 94 LYS A CA 1
ATOM 675 C C . LYS A 1 94 ? 23.461 6.534 -16.036 1.00 77.88 94 LYS A C 1
ATOM 677 O O . LYS A 1 94 ? 23.947 5.415 -15.881 1.00 77.88 94 LYS A O 1
ATOM 682 N N . THR A 1 95 ? 23.302 7.097 -17.224 1.00 80.50 95 THR A N 1
ATOM 683 C CA . THR A 1 95 ? 23.881 6.519 -18.435 1.00 80.50 95 THR A CA 1
ATOM 684 C C . THR A 1 95 ? 25.367 6.859 -18.458 1.00 80.50 95 THR A C 1
ATOM 686 O O . THR A 1 95 ? 25.745 8.024 -18.559 1.00 80.50 95 THR A O 1
ATOM 689 N N . GLU A 1 96 ? 26.211 5.845 -18.314 1.00 82.94 96 GLU A N 1
ATOM 690 C CA . GLU A 1 96 ? 27.657 5.951 -18.471 1.00 82.94 96 GLU A CA 1
ATOM 691 C C . GLU A 1 96 ? 28.046 5.927 -19.961 1.00 82.94 96 GLU A C 1
ATOM 693 O O . GLU A 1 96 ? 27.247 5.583 -20.842 1.00 82.94 96 GLU A O 1
ATOM 698 N N . GLY A 1 97 ? 29.298 6.295 -20.257 1.00 77.44 97 GLY A N 1
ATOM 699 C CA . GLY A 1 97 ? 29.836 6.267 -21.618 1.00 77.44 97 GLY A CA 1
ATOM 700 C C . GLY A 1 97 ? 29.640 4.900 -22.288 1.00 77.44 97 GLY A C 1
ATOM 701 O O . GLY A 1 97 ? 29.891 3.853 -21.686 1.00 77.44 97 GLY A O 1
ATOM 702 N N . GLY A 1 9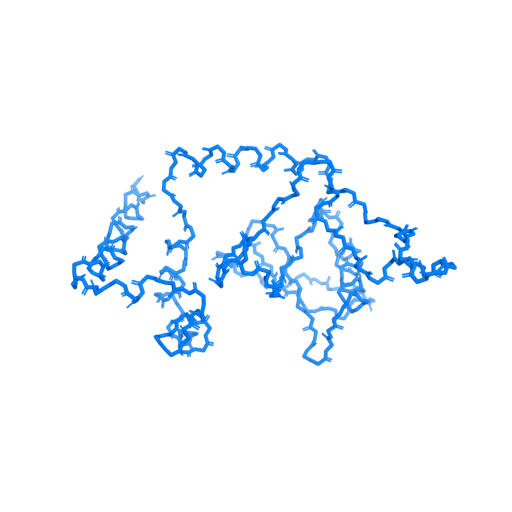8 ? 29.173 4.916 -23.540 1.00 82.62 98 GLY A N 1
ATOM 703 C CA . GLY A 1 98 ? 28.855 3.705 -24.305 1.00 82.62 98 GLY A CA 1
ATOM 704 C C . GLY A 1 98 ? 27.439 3.153 -24.091 1.00 82.62 98 GLY A C 1
ATOM 705 O O . GLY A 1 98 ? 27.195 1.997 -24.416 1.00 82.62 98 GLY A O 1
ATOM 706 N N . GLY A 1 99 ? 26.509 3.944 -23.538 1.00 79.38 99 GLY A N 1
ATOM 707 C CA . GLY A 1 99 ? 25.088 3.575 -23.440 1.00 79.38 99 GLY A CA 1
ATOM 708 C C . GLY A 1 99 ? 24.755 2.603 -22.303 1.00 79.38 99 GLY A C 1
ATOM 709 O O . GLY A 1 99 ? 23.650 2.068 -22.251 1.00 79.38 99 GLY A O 1
ATOM 710 N N . ARG A 1 100 ? 25.693 2.370 -21.378 1.00 80.31 100 ARG A N 1
ATOM 711 C CA . ARG A 1 100 ? 25.483 1.490 -20.223 1.00 80.31 100 ARG A CA 1
ATOM 712 C C . ARG A 1 100 ? 24.766 2.241 -19.110 1.00 80.31 100 ARG A C 1
ATOM 714 O O . ARG A 1 100 ? 25.257 3.254 -18.628 1.00 80.31 100 ARG A O 1
ATOM 721 N N . PHE A 1 101 ? 23.615 1.737 -18.681 1.00 80.00 101 PHE A N 1
ATOM 722 C CA . PHE A 1 101 ? 22.903 2.290 -17.534 1.00 80.00 101 PHE A CA 1
ATOM 723 C C . PHE A 1 101 ? 23.487 1.742 -16.232 1.00 80.00 101 PHE A C 1
ATOM 725 O O . PHE A 1 101 ? 23.515 0.530 -16.016 1.00 80.00 101 PHE A O 1
ATOM 732 N N . ARG A 1 102 ? 23.923 2.634 -15.343 1.00 80.12 102 ARG A N 1
ATOM 733 C CA . ARG A 1 102 ? 24.363 2.294 -13.992 1.00 80.12 102 ARG A CA 1
ATOM 734 C C . ARG A 1 102 ? 23.351 2.791 -12.977 1.00 80.12 102 ARG A C 1
ATOM 736 O O . ARG A 1 102 ? 23.093 3.988 -12.883 1.00 80.12 102 ARG A O 1
ATOM 743 N N . ARG A 1 103 ? 22.854 1.882 -12.140 1.00 75.00 103 ARG A N 1
ATOM 744 C CA . ARG A 1 103 ? 22.024 2.234 -10.984 1.00 75.00 103 ARG A CA 1
ATOM 745 C C . ARG A 1 103 ? 22.846 3.041 -9.976 1.00 75.00 103 ARG A C 1
ATOM 747 O O . ARG A 1 103 ? 23.951 2.638 -9.619 1.00 75.00 103 ARG A O 1
ATOM 754 N N . THR A 1 104 ? 22.310 4.162 -9.506 1.00 76.69 104 THR A N 1
ATOM 755 C CA . THR A 1 104 ? 23.011 5.058 -8.568 1.00 76.69 104 THR A CA 1
ATOM 756 C C . THR A 1 104 ? 22.383 5.120 -7.182 1.00 76.69 104 THR A C 1
ATOM 758 O O . THR A 1 104 ? 22.935 5.783 -6.312 1.00 76.69 104 THR A O 1
ATOM 761 N N . GLY A 1 105 ? 21.256 4.441 -6.956 1.00 69.50 105 GLY A N 1
ATOM 762 C CA . GLY A 1 105 ? 20.571 4.441 -5.663 1.00 69.50 105 GLY A CA 1
ATOM 763 C C . GLY A 1 105 ? 19.825 3.144 -5.370 1.00 69.50 105 GLY A C 1
ATOM 764 O O . GLY A 1 105 ? 19.685 2.275 -6.230 1.00 69.50 105 GLY A O 1
ATOM 765 N N . ALA A 1 106 ? 19.366 3.008 -4.132 1.00 69.19 106 ALA A N 1
ATOM 766 C CA . ALA A 1 106 ? 18.484 1.947 -3.660 1.00 69.19 106 ALA A CA 1
ATOM 767 C C . ALA A 1 106 ? 17.510 2.552 -2.644 1.00 69.19 106 ALA A C 1
ATOM 769 O O . ALA A 1 106 ? 17.869 3.514 -1.965 1.00 69.19 106 ALA A O 1
ATOM 770 N N . LEU A 1 107 ? 16.302 2.003 -2.541 1.00 72.88 107 LEU A N 1
ATOM 771 C CA . LEU A 1 107 ? 15.414 2.323 -1.426 1.00 72.88 107 LEU A CA 1
ATOM 772 C C . LEU A 1 107 ? 15.876 1.577 -0.169 1.00 72.88 107 LEU A C 1
ATOM 774 O O . LEU A 1 107 ? 16.567 0.560 -0.267 1.00 72.88 107 LEU A O 1
ATOM 778 N N . ASN A 1 108 ? 15.500 2.098 1.000 1.00 70.00 108 ASN A N 1
ATOM 779 C CA . ASN A 1 108 ? 15.751 1.425 2.270 1.00 70.00 108 ASN A CA 1
ATOM 780 C C . ASN A 1 108 ? 15.050 0.063 2.295 1.00 70.00 108 ASN A C 1
ATOM 782 O O . ASN A 1 108 ? 13.949 -0.085 1.761 1.00 70.00 108 ASN A O 1
ATOM 786 N N . SER A 1 109 ? 15.677 -0.907 2.953 1.00 67.94 109 SER A N 1
ATOM 787 C CA . SER A 1 109 ? 15.037 -2.185 3.252 1.00 67.94 109 SER A CA 1
ATOM 788 C C . SER A 1 109 ? 13.807 -1.984 4.148 1.00 67.94 109 SER A C 1
ATOM 790 O O . SER A 1 109 ? 13.769 -1.021 4.926 1.00 67.94 109 SER A O 1
ATOM 792 N N . PRO A 1 110 ? 12.805 -2.879 4.071 1.00 69.38 110 PRO A N 1
ATOM 793 C CA . PRO A 1 110 ? 11.671 -2.847 4.988 1.00 69.38 110 PRO A CA 1
ATOM 794 C C . PRO A 1 110 ? 12.142 -2.926 6.456 1.00 69.38 110 PRO A C 1
ATOM 796 O O . PRO A 1 110 ? 13.184 -3.533 6.723 1.00 69.38 110 PRO A O 1
ATOM 799 N N . PRO A 1 111 ? 11.397 -2.332 7.413 1.00 75.62 111 PRO A N 1
ATOM 800 C CA . PRO A 1 111 ? 11.691 -2.445 8.841 1.00 75.62 111 PRO A CA 1
ATOM 801 C C . PRO A 1 111 ? 11.951 -3.894 9.266 1.00 75.62 111 PRO A C 1
ATOM 803 O O . PRO A 1 111 ? 11.241 -4.798 8.828 1.00 75.62 111 PRO A O 1
ATOM 806 N N . SER A 1 112 ? 12.927 -4.114 10.151 1.00 70.75 112 SER A N 1
ATOM 807 C CA . SER A 1 112 ? 13.402 -5.453 10.547 1.00 70.75 112 SER A CA 1
ATOM 808 C C . SER A 1 112 ? 12.344 -6.356 11.187 1.00 70.75 112 SER A C 1
ATOM 810 O O . SER A 1 112 ? 12.548 -7.562 11.246 1.00 70.75 112 SER A O 1
ATOM 812 N N . ALA A 1 113 ? 11.216 -5.798 11.632 1.00 71.12 113 ALA A N 1
ATOM 813 C CA . ALA A 1 113 ? 10.078 -6.556 12.150 1.00 71.12 113 ALA A CA 1
ATOM 814 C C . ALA A 1 113 ? 9.221 -7.219 11.050 1.00 71.12 113 ALA A C 1
ATOM 816 O O . ALA A 1 113 ? 8.507 -8.177 11.321 1.00 71.12 113 ALA A O 1
ATOM 817 N N . LEU A 1 114 ? 9.261 -6.722 9.807 1.00 73.94 114 LEU A N 1
ATOM 818 C CA . LEU A 1 114 ? 8.424 -7.245 8.718 1.00 73.94 114 LEU A CA 1
ATOM 819 C C . LEU A 1 114 ? 8.891 -8.594 8.141 1.00 73.94 114 LEU A C 1
ATOM 821 O O . LEU A 1 114 ? 8.022 -9.404 7.831 1.00 73.94 114 LEU A O 1
ATOM 825 N N . PRO A 1 115 ? 10.201 -8.886 8.005 1.00 72.38 115 PRO A N 1
ATOM 826 C CA . PRO A 1 115 ? 10.662 -10.187 7.521 1.00 72.38 115 PRO A CA 1
ATOM 827 C C . PRO A 1 115 ? 10.147 -11.384 8.333 1.00 72.38 115 PRO A C 1
ATOM 829 O O . PRO A 1 115 ? 9.744 -12.381 7.744 1.00 72.38 115 PRO A O 1
ATOM 832 N N . GLU A 1 116 ? 10.105 -11.280 9.664 1.00 74.75 116 GLU A N 1
ATOM 833 C CA . GLU A 1 116 ? 9.582 -12.348 10.532 1.00 74.75 116 GLU A CA 1
ATOM 834 C C . GLU A 1 116 ? 8.081 -12.571 10.303 1.00 74.75 116 GLU A C 1
ATOM 836 O O . GLU A 1 116 ? 7.625 -13.704 10.158 1.00 74.75 116 GLU A O 1
ATOM 841 N N . ILE A 1 117 ? 7.320 -11.480 10.167 1.00 79.56 117 ILE A N 1
ATOM 842 C CA . ILE A 1 117 ? 5.890 -11.534 9.842 1.00 79.56 117 ILE A CA 1
ATOM 843 C C . ILE A 1 117 ? 5.672 -12.176 8.466 1.00 79.56 117 ILE A C 1
ATOM 845 O O . ILE A 1 117 ? 4.759 -12.983 8.314 1.00 79.56 117 ILE A O 1
ATOM 849 N N . PHE A 1 118 ? 6.502 -11.861 7.467 1.00 79.44 118 PHE A N 1
ATOM 850 C CA . PHE A 1 118 ? 6.399 -12.486 6.147 1.00 79.44 118 PHE A CA 1
ATOM 851 C C . PHE A 1 118 ? 6.665 -13.987 6.192 1.00 79.44 118 PHE A C 1
ATOM 853 O O . PHE A 1 118 ? 5.902 -14.722 5.578 1.00 79.44 118 PHE A O 1
ATOM 860 N N . ALA A 1 119 ? 7.661 -14.443 6.955 1.00 80.12 119 ALA A N 1
ATOM 861 C CA . ALA A 1 119 ? 7.934 -15.871 7.108 1.00 80.12 119 ALA A CA 1
ATOM 862 C C . ALA A 1 119 ? 6.748 -16.621 7.741 1.00 80.12 119 ALA A C 1
ATOM 864 O O . ALA A 1 119 ? 6.382 -17.704 7.286 1.00 80.12 119 ALA A O 1
ATOM 865 N N . ILE A 1 120 ? 6.102 -16.028 8.754 1.00 82.69 120 ILE A N 1
ATOM 866 C CA . ILE A 1 120 ? 4.890 -16.596 9.364 1.00 82.69 120 ILE A CA 1
ATOM 867 C C . ILE A 1 120 ? 3.746 -16.636 8.345 1.00 82.69 120 ILE A C 1
ATOM 869 O O . ILE A 1 120 ? 3.110 -17.673 8.183 1.00 82.69 120 ILE A O 1
ATOM 873 N N . LEU A 1 121 ? 3.498 -15.532 7.632 1.00 82.19 121 LEU A N 1
ATOM 874 C CA . LEU A 1 121 ? 2.425 -15.452 6.636 1.00 82.19 121 LEU A CA 1
ATOM 875 C C . LEU A 1 121 ? 2.638 -16.419 5.465 1.00 82.19 121 LEU A C 1
ATOM 877 O O . LEU A 1 121 ? 1.671 -16.997 4.976 1.00 82.19 121 LEU A O 1
ATOM 881 N N . GLU A 1 122 ? 3.879 -16.591 5.016 1.00 81.25 122 GLU A N 1
ATOM 882 C CA . GLU A 1 122 ? 4.245 -17.546 3.970 1.00 81.25 122 GLU A CA 1
ATOM 883 C C . GLU A 1 122 ? 4.019 -18.981 4.450 1.00 81.25 122 GLU A C 1
ATOM 885 O O . GLU A 1 122 ? 3.331 -19.745 3.779 1.00 81.25 122 GLU A O 1
ATOM 890 N N . SER A 1 123 ? 4.461 -19.315 5.666 1.00 83.25 123 SER A N 1
ATOM 891 C CA . SER A 1 123 ? 4.212 -20.631 6.257 1.00 83.25 123 SER A CA 1
ATOM 892 C C . SER A 1 123 ? 2.717 -20.915 6.445 1.00 83.25 123 SER A C 1
ATOM 894 O O . SER A 1 123 ? 2.244 -22.001 6.113 1.00 83.25 123 SER A O 1
ATOM 896 N N . GLU A 1 124 ? 1.933 -19.945 6.925 1.00 83.94 124 GLU A N 1
ATOM 897 C CA . GLU A 1 124 ? 0.475 -20.081 7.011 1.00 83.94 124 GLU A CA 1
ATOM 898 C C . GLU A 1 124 ? -0.165 -20.279 5.636 1.00 83.94 124 GLU A C 1
ATOM 900 O O . GLU A 1 124 ? -1.101 -21.065 5.516 1.00 83.94 124 GLU A O 1
ATOM 905 N N . HIS A 1 125 ? 0.330 -19.590 4.606 1.00 81.75 125 HIS A N 1
ATOM 906 C CA . HIS A 1 125 ? -0.159 -19.724 3.236 1.00 81.75 125 HIS A CA 1
ATOM 907 C C . HIS A 1 125 ? 0.170 -21.086 2.611 1.00 81.75 125 HIS A C 1
ATOM 909 O O . HIS A 1 125 ? -0.604 -21.579 1.797 1.00 81.75 125 HIS A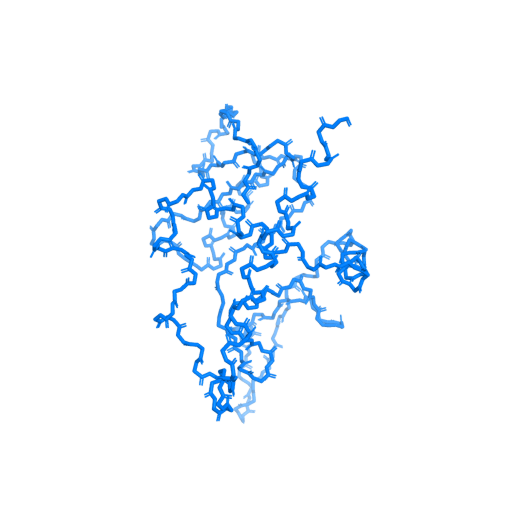 O 1
ATOM 915 N N . GLU A 1 126 ? 1.293 -21.699 2.988 1.00 82.88 126 GLU A N 1
ATOM 916 C CA . GLU A 1 126 ? 1.640 -23.064 2.580 1.00 82.88 126 GLU A CA 1
ATOM 917 C C . GLU A 1 126 ? 0.803 -24.119 3.316 1.00 82.88 126 GLU A C 1
ATOM 919 O O . GLU A 1 126 ? 0.436 -25.140 2.735 1.00 82.88 126 GLU A O 1
ATOM 924 N N . MET A 1 127 ? 0.501 -23.884 4.596 1.00 84.62 127 MET A N 1
ATOM 925 C CA . MET A 1 127 ? -0.217 -24.842 5.443 1.00 84.62 127 MET A CA 1
ATOM 926 C C . MET A 1 127 ? -1.743 -24.763 5.323 1.00 84.62 127 MET A C 1
ATOM 928 O O . MET A 1 127 ? -2.427 -25.753 5.583 1.00 84.62 127 MET A O 1
ATOM 932 N N . GLN A 1 128 ? -2.295 -23.592 5.007 1.00 85.81 128 GLN A N 1
ATOM 933 C CA . GLN A 1 128 ? -3.734 -23.321 5.001 1.00 85.81 128 GLN A CA 1
ATOM 934 C C . GLN A 1 128 ? -4.188 -22.816 3.634 1.00 85.81 128 GLN A C 1
ATOM 936 O O . GLN A 1 128 ? -3.417 -22.247 2.865 1.00 85.81 128 GLN A O 1
ATOM 941 N N . GLU A 1 129 ? -5.481 -22.960 3.344 1.00 80.31 129 GLU A N 1
ATOM 942 C CA . GLU A 1 129 ? -6.037 -22.374 2.129 1.00 80.31 129 GLU A CA 1
ATOM 943 C C . GLU A 1 129 ? -5.888 -20.839 2.117 1.00 80.31 129 GLU A C 1
ATOM 945 O O . GLU A 1 129 ? -6.058 -20.174 3.151 1.00 80.31 129 GLU A O 1
ATOM 950 N N . PRO A 1 130 ? -5.614 -20.235 0.945 1.00 80.12 130 PRO A N 1
ATOM 951 C CA . PRO A 1 130 ? -5.510 -18.790 0.823 1.00 80.12 130 PRO A CA 1
ATOM 952 C C . PRO A 1 130 ? -6.798 -18.099 1.285 1.00 80.12 130 PRO A C 1
ATOM 954 O O . PRO A 1 130 ? -7.882 -18.362 0.774 1.00 80.12 130 PRO A O 1
ATOM 957 N N . LYS A 1 131 ? -6.681 -17.130 2.197 1.00 82.25 131 LYS A N 1
ATOM 958 C CA . LYS A 1 131 ? -7.840 -16.378 2.724 1.00 82.25 131 LYS A CA 1
ATOM 959 C C . LYS A 1 131 ? -8.298 -15.241 1.800 1.00 82.25 131 LYS A C 1
ATOM 961 O O . LYS A 1 131 ? -9.388 -14.698 1.968 1.00 82.25 131 LYS A O 1
ATOM 966 N N . ILE A 1 132 ? -7.491 -14.876 0.796 1.00 82.75 132 ILE A N 1
ATOM 967 C CA . ILE A 1 132 ? -7.788 -13.777 -0.141 1.00 82.75 132 ILE A CA 1
ATOM 968 C C . ILE A 1 132 ? -9.118 -13.996 -0.894 1.00 82.75 132 ILE A C 1
ATOM 970 O O . ILE A 1 132 ? -9.946 -13.081 -0.871 1.00 82.75 132 ILE A O 1
ATOM 974 N N . PRO A 1 133 ? -9.394 -15.166 -1.511 1.00 83.25 133 PRO A N 1
ATOM 975 C CA . PRO A 1 133 ? -10.687 -15.437 -2.143 1.00 83.25 133 PRO A CA 1
ATOM 976 C C . PRO A 1 133 ? -11.877 -15.292 -1.188 1.00 83.25 133 PRO A C 1
ATOM 978 O O . PRO A 1 133 ? -12.903 -14.734 -1.584 1.00 83.25 133 PRO A O 1
ATOM 981 N N . CYS A 1 134 ? -11.734 -15.715 0.073 1.00 84.06 134 CYS A N 1
ATOM 982 C CA . CYS A 1 134 ? -12.764 -15.531 1.097 1.00 84.06 134 CYS A CA 1
ATOM 983 C C . CYS A 1 134 ? -13.035 -14.046 1.364 1.00 84.06 134 CYS A C 1
ATOM 985 O O . CYS A 1 134 ? -14.183 -13.615 1.287 1.00 84.06 134 CYS A O 1
ATOM 987 N N . PHE A 1 135 ? -11.995 -13.233 1.580 1.00 84.81 135 PHE A N 1
ATOM 988 C CA . PHE A 1 135 ? -12.166 -11.792 1.803 1.00 84.81 135 PHE A CA 1
ATOM 989 C C . PHE A 1 135 ? -12.788 -11.071 0.601 1.00 84.81 135 PHE A C 1
ATOM 991 O O . PHE A 1 135 ? -13.609 -10.165 0.769 1.00 84.81 135 PHE A O 1
ATOM 998 N N . ILE A 1 136 ? -12.425 -11.466 -0.624 1.00 83.56 136 ILE A N 1
ATOM 999 C CA . ILE A 1 136 ? -13.035 -10.924 -1.846 1.00 83.56 136 ILE A CA 1
ATOM 1000 C C . ILE A 1 136 ? -14.521 -11.309 -1.903 1.00 83.56 136 ILE A C 1
ATOM 1002 O O . ILE A 1 136 ? -15.372 -10.449 -2.141 1.00 83.56 136 ILE A O 1
ATOM 1006 N N . SER A 1 137 ? -14.851 -12.574 -1.646 1.00 84.38 137 SER A N 1
ATOM 1007 C CA . SER A 1 137 ? -16.234 -13.072 -1.658 1.00 84.38 137 SER A CA 1
ATOM 1008 C C . SER A 1 137 ? -17.092 -12.385 -0.594 1.00 84.38 137 SER A C 1
ATOM 1010 O O . SER A 1 137 ? -18.205 -11.931 -0.870 1.00 84.38 137 SER A O 1
ATOM 1012 N N . GLU A 1 138 ? -16.546 -12.192 0.603 1.00 86.94 138 GLU A N 1
ATOM 1013 C CA . GLU A 1 138 ? -17.210 -11.456 1.671 1.00 86.94 138 GLU A CA 1
ATOM 1014 C C . GLU A 1 138 ? -17.443 -9.984 1.292 1.00 86.94 138 GLU A C 1
ATOM 1016 O O . GLU A 1 138 ? -18.540 -9.454 1.487 1.00 86.94 138 GLU A O 1
ATOM 1021 N N . MET A 1 139 ? -16.460 -9.322 0.671 1.00 83.56 139 MET A N 1
ATOM 1022 C CA . MET A 1 139 ? -16.616 -7.942 0.204 1.00 83.56 139 MET A CA 1
ATOM 1023 C C . MET A 1 139 ? -17.728 -7.822 -0.845 1.00 83.56 139 MET A C 1
ATOM 1025 O O . MET A 1 139 ? -18.506 -6.863 -0.805 1.00 83.56 139 MET A O 1
ATOM 1029 N N . ARG A 1 140 ? -17.839 -8.797 -1.757 1.00 84.69 140 ARG A N 1
ATOM 1030 C CA . ARG A 1 140 ? -18.928 -8.857 -2.744 1.00 84.69 140 ARG A CA 1
ATOM 1031 C C . ARG A 1 140 ? -20.289 -8.891 -2.050 1.00 84.69 140 ARG A C 1
ATOM 1033 O O . ARG A 1 140 ? -21.200 -8.176 -2.466 1.00 84.69 140 ARG A O 1
ATOM 1040 N N . ARG A 1 141 ? -20.401 -9.666 -0.968 1.00 85.75 141 ARG A N 1
ATOM 1041 C CA . ARG A 1 141 ? -21.624 -9.803 -0.168 1.00 85.75 141 ARG A CA 1
ATOM 1042 C C . ARG A 1 141 ? -21.963 -8.529 0.610 1.00 85.75 141 ARG A C 1
ATOM 1044 O O . ARG A 1 141 ? -23.108 -8.090 0.592 1.00 85.75 141 ARG A O 1
ATOM 1051 N N . ILE A 1 142 ? -20.986 -7.917 1.282 1.00 85.75 142 ILE A N 1
ATOM 1052 C CA . ILE A 1 142 ? -21.212 -6.748 2.155 1.00 85.75 142 ILE A CA 1
ATOM 1053 C C . ILE A 1 142 ? -21.426 -5.462 1.343 1.00 85.75 142 ILE A C 1
ATOM 1055 O O . ILE A 1 142 ? -22.171 -4.572 1.758 1.00 85.75 142 ILE A O 1
ATOM 1059 N N . ARG A 1 143 ? -20.775 -5.324 0.181 1.00 85.00 143 ARG A N 1
ATOM 1060 C CA . ARG A 1 143 ? -20.798 -4.098 -0.635 1.00 85.00 143 ARG A CA 1
ATOM 1061 C C . ARG A 1 143 ? -21.193 -4.392 -2.090 1.00 85.00 143 ARG A C 1
ATOM 1063 O O . ARG A 1 143 ? -20.411 -4.111 -3.001 1.00 85.00 143 ARG A O 1
ATOM 1070 N N . PRO A 1 144 ? -22.436 -4.837 -2.355 1.00 83.94 144 PRO A N 1
ATOM 1071 C CA . PRO A 1 144 ? -22.862 -5.236 -3.700 1.00 83.94 144 PRO A CA 1
ATOM 1072 C C . PRO A 1 144 ? -22.773 -4.095 -4.726 1.00 83.94 144 PRO A C 1
ATOM 1074 O O . PRO A 1 144 ? -22.510 -4.333 -5.899 1.00 83.94 144 PRO A O 1
ATOM 1077 N N . ARG A 1 145 ? -22.897 -2.829 -4.295 1.00 85.88 145 ARG A N 1
ATOM 1078 C CA . ARG A 1 145 ? -22.741 -1.654 -5.176 1.00 85.88 145 ARG A CA 1
ATOM 1079 C C . ARG A 1 145 ? -21.318 -1.458 -5.710 1.00 85.88 145 ARG A C 1
ATOM 1081 O O . ARG A 1 145 ? -21.147 -0.779 -6.717 1.00 85.88 145 ARG A O 1
ATOM 1088 N N . LEU A 1 146 ? -20.304 -2.015 -5.046 1.00 81.75 146 LEU A N 1
ATOM 1089 C CA . LEU A 1 146 ? -18.917 -1.956 -5.514 1.00 81.75 146 LEU A CA 1
ATOM 1090 C C . LEU A 1 146 ? -18.625 -3.036 -6.562 1.00 81.75 146 LEU A C 1
ATOM 1092 O O . LEU A 1 146 ? -17.706 -2.865 -7.363 1.00 81.75 146 LEU A O 1
ATOM 1096 N N . HIS A 1 147 ? -19.428 -4.106 -6.585 1.00 77.31 147 HIS A N 1
ATOM 1097 C CA . HIS A 1 147 ? -19.218 -5.267 -7.441 1.00 77.31 147 HIS A CA 1
ATOM 1098 C C . HIS A 1 147 ? -19.036 -4.920 -8.926 1.00 77.31 147 HIS A C 1
ATOM 1100 O O . HIS A 1 147 ? -17.989 -5.259 -9.474 1.00 77.31 147 HIS A O 1
ATOM 1106 N N . PRO A 1 148 ? -19.942 -4.161 -9.572 1.00 78.38 148 PRO A N 1
ATOM 1107 C CA . PRO A 1 148 ? -19.848 -3.919 -11.013 1.00 78.38 148 PRO A CA 1
ATOM 1108 C C . PRO A 1 148 ? -18.622 -3.102 -11.436 1.00 78.38 148 PRO A C 1
ATOM 1110 O O . PRO A 1 148 ? -18.283 -3.076 -12.613 1.00 78.38 148 PRO A O 1
ATOM 1113 N N . LYS A 1 149 ? -17.992 -2.384 -10.498 1.00 79.38 149 LYS A N 1
ATOM 1114 C CA . LYS A 1 149 ? -16.948 -1.399 -10.798 1.00 79.38 149 LYS A CA 1
ATOM 1115 C C . LYS A 1 149 ? -15.546 -1.847 -10.396 1.00 79.38 149 LYS A C 1
ATOM 1117 O O . LYS A 1 149 ? -14.586 -1.437 -11.037 1.00 79.38 149 LYS A O 1
ATOM 1122 N N . TYR A 1 150 ? -15.424 -2.617 -9.318 1.00 77.94 150 TYR A N 1
ATOM 1123 C CA . TYR A 1 150 ? -14.129 -2.911 -8.695 1.00 77.94 150 TYR A CA 1
ATOM 1124 C C . TYR A 1 150 ? -13.772 -4.395 -8.676 1.00 77.94 150 TYR A C 1
ATOM 1126 O O . TYR A 1 150 ? -12.645 -4.735 -8.329 1.00 77.94 150 TYR A O 1
ATOM 1134 N N . PHE A 1 151 ? -14.706 -5.275 -9.029 1.00 76.12 151 PHE A N 1
ATOM 1135 C CA . PHE A 1 151 ? -14.455 -6.708 -9.049 1.00 76.12 151 PHE A CA 1
ATOM 1136 C C . PHE A 1 151 ? -14.144 -7.183 -10.457 1.00 76.12 151 PHE A C 1
ATOM 1138 O O . PHE A 1 151 ? -14.512 -6.554 -11.451 1.00 76.12 151 PHE A O 1
ATOM 1145 N N . TRP A 1 152 ? -13.465 -8.326 -10.515 1.00 67.94 152 TRP A N 1
ATOM 1146 C CA . TRP A 1 152 ? -13.220 -9.022 -11.762 1.00 67.94 152 TRP A CA 1
ATOM 114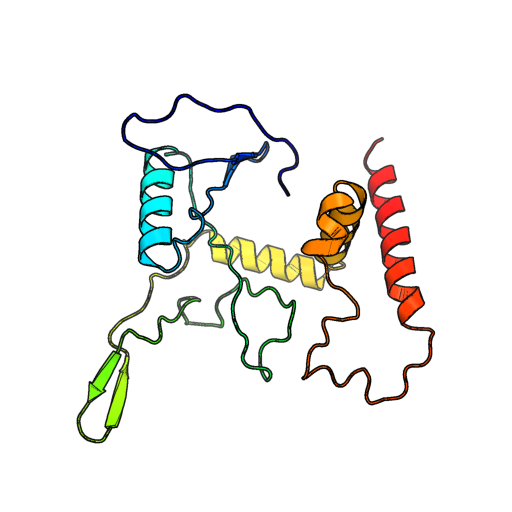7 C C . TRP A 1 152 ? -14.536 -9.279 -12.499 1.00 67.94 152 TRP A C 1
ATOM 1149 O O . TRP A 1 152 ? -15.520 -9.730 -11.912 1.00 67.94 152 TRP A O 1
ATOM 1159 N N . THR A 1 153 ? -14.536 -9.009 -13.798 1.00 64.50 153 THR A N 1
ATOM 1160 C CA . THR A 1 153 ? -15.646 -9.298 -14.707 1.00 64.50 153 THR A CA 1
ATOM 1161 C C . THR A 1 153 ? -15.117 -10.163 -15.842 1.00 64.50 153 THR A C 1
ATOM 1163 O O . THR A 1 153 ? -13.956 -10.034 -16.215 1.00 64.50 153 THR A O 1
ATOM 1166 N N . ALA A 1 154 ? -15.954 -11.024 -16.429 1.00 64.50 154 ALA A N 1
ATOM 1167 C CA . ALA A 1 154 ? -15.554 -11.882 -17.555 1.00 64.50 154 ALA A CA 1
ATOM 1168 C C . ALA A 1 154 ? -15.075 -11.093 -18.797 1.00 64.50 154 ALA A C 1
ATOM 1170 O O . ALA A 1 154 ? -14.447 -11.652 -19.695 1.00 64.50 154 ALA A O 1
ATOM 1171 N N . SER A 1 155 ? -15.359 -9.787 -18.847 1.00 63.94 155 SER A N 1
ATOM 1172 C CA . SER A 1 155 ? -14.824 -8.847 -19.834 1.00 63.94 155 SER A CA 1
ATOM 1173 C C . SER A 1 155 ? -13.356 -8.468 -19.609 1.00 63.94 155 SER A C 1
ATOM 1175 O O . SER A 1 155 ? -12.693 -8.087 -20.571 1.00 63.94 155 SER A O 1
ATOM 1177 N N . LEU A 1 156 ? -12.827 -8.571 -18.383 1.00 63.81 156 LEU A N 1
ATOM 1178 C CA . LEU A 1 156 ? -11.387 -8.497 -18.138 1.00 63.81 156 LEU A CA 1
ATOM 1179 C C . LEU A 1 156 ? -10.787 -9.874 -18.426 1.00 63.81 156 LEU A C 1
ATOM 1181 O O . LEU A 1 156 ? -10.911 -10.798 -17.629 1.00 63.81 156 LEU A O 1
ATOM 1185 N N . LYS A 1 157 ? -10.147 -10.011 -19.586 1.00 66.44 157 LYS A N 1
ATOM 1186 C CA . LYS A 1 157 ? -9.334 -11.182 -19.922 1.00 66.44 157 LYS A CA 1
ATOM 1187 C C . LYS A 1 157 ? -7.878 -10.855 -19.643 1.00 66.44 157 LYS A C 1
ATOM 1189 O O . LYS A 1 157 ? -7.403 -9.811 -20.087 1.00 66.44 157 LYS A O 1
ATOM 1194 N N . ASP A 1 158 ? -7.178 -11.738 -18.937 1.00 68.31 158 ASP A N 1
ATOM 1195 C CA . ASP A 1 158 ? -5.718 -11.698 -18.916 1.00 68.31 158 ASP A CA 1
ATOM 1196 C C . ASP A 1 158 ? -5.230 -12.157 -20.305 1.00 68.31 158 ASP A C 1
ATOM 1198 O O . ASP A 1 158 ? -5.468 -13.309 -20.676 1.00 68.31 158 ASP A O 1
ATOM 1202 N N . PRO A 1 159 ? -4.580 -11.286 -21.104 1.00 68.69 159 PRO A N 1
ATOM 1203 C CA . PRO A 1 159 ? -4.109 -11.641 -22.445 1.00 68.69 159 PRO A CA 1
ATOM 1204 C C . PRO A 1 159 ? -3.077 -12.776 -22.450 1.00 68.69 159 PRO A C 1
ATOM 1206 O O . PRO A 1 159 ? -2.785 -13.332 -23.506 1.00 68.69 159 PRO A O 1
ATOM 1209 N N . TYR A 1 160 ? -2.507 -13.099 -21.288 1.00 67.94 160 TYR A N 1
ATOM 1210 C CA . TYR A 1 160 ? -1.503 -14.139 -21.101 1.00 67.94 160 TYR A CA 1
ATOM 1211 C C . TYR A 1 160 ? -2.055 -15.378 -20.385 1.00 67.94 160 TYR A C 1
ATOM 1213 O O . TYR A 1 160 ? -1.297 -16.320 -20.124 1.00 67.94 160 TYR A O 1
ATOM 1221 N N . ASP A 1 161 ? -3.358 -15.419 -20.088 1.00 66.00 161 ASP A N 1
ATOM 1222 C CA . ASP A 1 161 ? -3.982 -16.603 -19.514 1.00 66.00 161 ASP A CA 1
ATOM 1223 C C . ASP A 1 161 ? -4.270 -17.661 -20.587 1.00 66.00 161 ASP A C 1
ATOM 1225 O O . ASP A 1 161 ? -5.253 -17.617 -21.326 1.00 66.00 161 ASP A O 1
ATOM 1229 N N . LYS A 1 162 ? -3.385 -18.658 -20.644 1.00 61.69 162 LYS A N 1
ATOM 1230 C CA . LYS A 1 162 ? -3.499 -19.823 -21.532 1.00 61.69 162 LYS A CA 1
ATOM 1231 C C . LYS A 1 162 ? -4.492 -20.880 -21.032 1.00 61.69 162 LYS A C 1
ATOM 1233 O O . LYS A 1 162 ? -4.587 -21.947 -21.636 1.00 61.69 162 LYS A O 1
ATOM 1238 N N . SER A 1 163 ? -5.206 -20.636 -19.928 1.00 56.34 163 SER A N 1
ATOM 1239 C CA . SER A 1 163 ? -6.211 -21.570 -19.407 1.00 56.34 163 SER A CA 1
ATOM 1240 C C . SER A 1 163 ? -7.388 -21.775 -20.372 1.00 56.34 163 SER A C 1
ATOM 1242 O O . SER A 1 163 ? -7.939 -22.870 -20.407 1.00 56.34 163 SER A O 1
ATOM 1244 N N . MET A 1 164 ? -7.712 -20.781 -21.215 1.00 46.28 164 MET A N 1
ATOM 1245 C CA . MET A 1 164 ? -8.799 -20.871 -22.203 1.00 46.28 164 MET A CA 1
ATOM 1246 C C . MET A 1 164 ? -8.413 -21.524 -23.545 1.00 46.28 164 MET A C 1
ATOM 1248 O O . MET A 1 164 ? -9.307 -21.821 -24.333 1.00 46.28 164 MET A O 1
ATOM 1252 N N . GLU A 1 165 ? -7.127 -21.761 -23.838 1.00 45.50 165 GLU A N 1
ATOM 1253 C CA . GLU A 1 165 ? -6.705 -22.418 -25.097 1.00 45.50 165 GLU A CA 1
ATOM 1254 C C . GLU A 1 165 ? -6.781 -23.952 -25.034 1.00 45.50 165 GLU A C 1
ATOM 1256 O O . GLU A 1 165 ? -6.806 -24.624 -26.064 1.00 45.50 165 GLU A O 1
ATOM 1261 N N . ARG A 1 166 ? -6.866 -24.525 -23.830 1.00 40.41 166 ARG A N 1
ATOM 1262 C CA . ARG A 1 166 ? -7.239 -25.929 -23.640 1.00 40.41 166 ARG A CA 1
ATOM 1263 C C . ARG A 1 166 ? -8.724 -25.949 -23.327 1.00 40.41 166 ARG A C 1
ATOM 1265 O O . ARG A 1 166 ? -9.112 -25.408 -22.300 1.00 40.41 166 ARG A O 1
ATOM 1272 N N . GLY A 1 167 ? -9.528 -26.509 -24.234 1.00 40.47 167 GLY A N 1
ATOM 1273 C CA . GLY A 1 167 ? -10.987 -26.576 -24.118 1.00 40.47 167 GLY A CA 1
ATOM 1274 C C . GLY A 1 167 ? -11.425 -26.840 -22.678 1.00 40.47 167 GLY A C 1
ATOM 1275 O O . GLY A 1 167 ? -11.092 -27.876 -22.106 1.00 40.47 167 GLY A O 1
ATOM 1276 N N . VAL A 1 168 ? -12.089 -25.850 -22.082 1.00 39.34 168 VAL A N 1
ATOM 1277 C CA . VAL A 1 168 ? -12.520 -25.904 -20.688 1.00 39.34 168 VAL A CA 1
ATOM 1278 C C . VAL A 1 168 ? -13.701 -26.857 -20.605 1.00 39.34 168 VAL A C 1
ATOM 1280 O O . VAL A 1 168 ? -14.788 -26.555 -21.096 1.00 39.34 168 VAL A O 1
ATOM 1283 N N . ASP A 1 169 ? -13.464 -28.000 -19.970 1.00 36.28 169 ASP A N 1
ATOM 1284 C CA . ASP A 1 169 ? -14.515 -28.810 -19.378 1.00 36.28 169 ASP A CA 1
ATOM 1285 C C . ASP A 1 169 ? -15.209 -27.957 -18.302 1.00 36.28 169 ASP A C 1
ATOM 1287 O O . ASP A 1 169 ? -14.566 -27.349 -17.439 1.00 36.28 169 ASP A O 1
ATOM 1291 N N . THR A 1 170 ? -16.528 -27.831 -18.398 1.00 42.47 170 THR A N 1
ATOM 1292 C CA . THR A 1 170 ? -17.357 -26.879 -17.637 1.00 42.47 170 THR A CA 1
ATOM 1293 C C . THR A 1 170 ? -17.411 -27.146 -16.123 1.00 42.47 170 THR A C 1
ATOM 1295 O O . THR A 1 170 ? -18.092 -26.427 -15.397 1.00 42.47 170 THR A O 1
ATOM 1298 N N . SER A 1 171 ? -16.662 -28.127 -15.618 1.00 39.16 171 SER A N 1
ATOM 1299 C CA . SER A 1 171 ? -16.577 -28.514 -14.205 1.00 39.16 171 SER A CA 1
ATOM 1300 C C . SER A 1 171 ? -15.696 -27.605 -13.334 1.00 39.16 171 SER A C 1
ATOM 1302 O O . SER A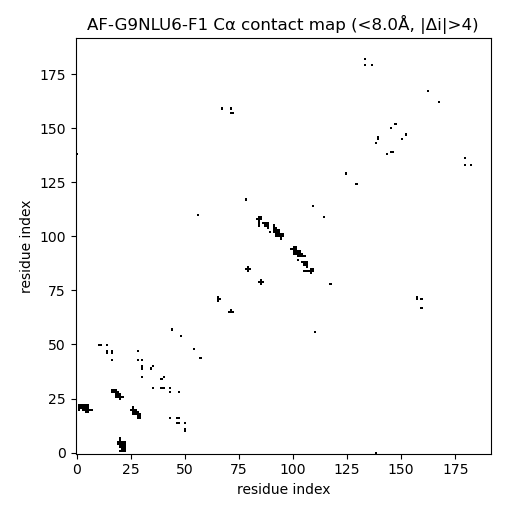 1 171 ? -15.763 -27.683 -12.110 1.00 39.16 171 SER A O 1
ATOM 1304 N N . THR A 1 172 ? -14.864 -26.735 -13.917 1.00 39.75 172 THR A N 1
ATOM 1305 C CA . THR A 1 172 ? -13.952 -25.869 -13.133 1.00 39.75 172 THR A CA 1
ATOM 1306 C C . THR A 1 172 ? -14.638 -24.592 -12.626 1.00 39.75 172 THR A C 1
ATOM 1308 O O . THR A 1 172 ? -14.235 -24.024 -11.613 1.00 39.75 172 THR A O 1
ATOM 1311 N N . ILE A 1 173 ? -15.716 -24.147 -13.286 1.00 42.97 173 ILE A N 1
ATOM 1312 C CA . ILE A 1 173 ? -16.502 -22.978 -12.848 1.00 42.97 173 ILE A CA 1
ATOM 1313 C C . ILE A 1 173 ? -17.281 -23.302 -11.563 1.00 42.97 173 ILE A C 1
ATOM 1315 O O . ILE A 1 173 ? -17.356 -22.458 -10.670 1.00 42.97 173 ILE A O 1
ATOM 1319 N N . SER A 1 174 ? -17.751 -24.545 -11.404 1.00 37.81 174 SER A N 1
ATOM 1320 C CA . SER A 1 174 ? -18.417 -24.995 -10.176 1.00 37.81 174 SER A CA 1
ATOM 1321 C C . SER A 1 174 ? -17.504 -24.996 -8.948 1.00 37.81 174 SER A C 1
ATOM 1323 O O . SER A 1 174 ? -17.992 -24.828 -7.838 1.00 37.81 174 SER A O 1
ATOM 1325 N N . THR A 1 175 ? -16.182 -25.110 -9.109 1.00 39.81 175 THR A N 1
ATOM 1326 C CA . THR A 1 175 ? -15.249 -25.145 -7.969 1.00 39.81 175 THR A CA 1
ATOM 1327 C C . THR A 1 175 ? -15.106 -23.779 -7.285 1.00 39.81 175 THR A C 1
ATOM 1329 O O . THR A 1 175 ? -14.907 -23.713 -6.075 1.00 39.81 175 THR A O 1
ATOM 1332 N N . ILE A 1 176 ? -15.262 -22.674 -8.025 1.00 40.72 176 ILE A N 1
ATOM 1333 C CA . ILE A 1 176 ? -15.203 -21.312 -7.460 1.00 40.72 176 ILE A CA 1
ATOM 1334 C C . ILE A 1 176 ? -16.497 -20.976 -6.702 1.00 40.72 176 ILE A C 1
ATOM 1336 O O . ILE A 1 176 ? -16.444 -20.329 -5.656 1.00 40.72 176 ILE A O 1
ATOM 1340 N N . GLU A 1 177 ? -17.649 -21.445 -7.186 1.00 42.00 177 GLU A N 1
ATOM 1341 C CA . GLU A 1 177 ? -18.917 -21.338 -6.450 1.00 42.00 177 GLU A CA 1
ATOM 1342 C C . GLU A 1 177 ? -18.912 -22.236 -5.201 1.00 42.00 177 GLU A C 1
ATOM 1344 O O . GLU A 1 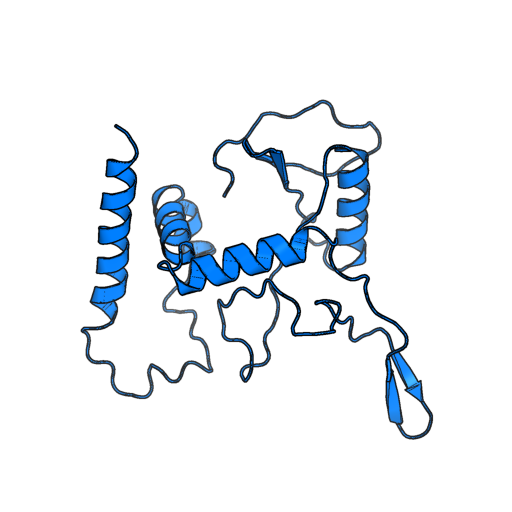177 ? -19.288 -21.785 -4.123 1.00 42.00 177 GLU A O 1
ATOM 1349 N N . GLN A 1 178 ? -18.354 -23.447 -5.291 1.00 40.38 178 GLN A N 1
ATOM 1350 C CA . GLN A 1 178 ? -18.219 -24.357 -4.147 1.00 40.38 178 GLN A CA 1
ATOM 1351 C C . GLN A 1 178 ? -17.254 -23.844 -3.062 1.00 40.38 178 GLN A C 1
ATOM 1353 O O . GLN A 1 178 ? -17.519 -24.030 -1.875 1.00 40.38 178 GLN A O 1
ATOM 1358 N N . ALA A 1 179 ? -16.171 -23.146 -3.427 1.00 42.81 179 ALA A N 1
ATOM 1359 C CA . ALA A 1 179 ? -15.278 -22.501 -2.456 1.00 42.81 179 ALA A CA 1
ATOM 1360 C C . ALA A 1 179 ? -15.947 -21.313 -1.731 1.00 42.81 179 ALA A C 1
ATOM 1362 O O . ALA A 1 179 ? -15.650 -21.039 -0.566 1.00 42.81 179 ALA A O 1
ATOM 1363 N N . SER A 1 180 ? -16.886 -20.624 -2.394 1.00 45.78 180 SER A N 1
ATOM 1364 C CA . SER A 1 180 ? -17.711 -19.581 -1.770 1.00 45.78 180 SER A CA 1
ATOM 1365 C C . SER A 1 180 ? -18.664 -20.165 -0.719 1.00 45.78 180 SER A C 1
ATOM 1367 O O . SER A 1 180 ? -18.841 -19.562 0.343 1.00 45.78 180 SER A O 1
ATOM 1369 N N . ASP A 1 181 ? -19.232 -21.345 -0.979 1.00 41.12 181 ASP A N 1
ATOM 1370 C CA . ASP A 1 181 ? -20.121 -22.030 -0.035 1.00 41.12 181 ASP A CA 1
ATOM 1371 C C . ASP A 1 181 ? -19.352 -22.611 1.161 1.00 41.12 181 ASP A C 1
ATOM 1373 O O . ASP A 1 181 ? -19.782 -22.433 2.302 1.00 41.12 181 ASP A O 1
ATOM 1377 N N . ALA A 1 182 ? -18.164 -23.189 0.949 1.00 45.41 182 ALA A N 1
ATOM 1378 C CA . ALA A 1 182 ? -17.325 -23.709 2.034 1.00 45.41 182 ALA A CA 1
ATOM 1379 C C . ALA A 1 182 ? -16.876 -22.613 3.023 1.00 45.41 182 ALA A C 1
ATOM 1381 O O . ALA A 1 182 ? -16.851 -22.833 4.236 1.00 45.41 182 ALA A O 1
ATOM 1382 N N . CYS A 1 183 ? -16.586 -21.400 2.535 1.00 42.25 183 CYS A N 1
ATOM 1383 C CA . CYS A 1 183 ? -16.160 -20.296 3.400 1.00 42.25 183 CYS A CA 1
ATOM 1384 C C . CYS A 1 183 ? -17.318 -19.700 4.234 1.00 42.25 183 CYS A C 1
ATOM 1386 O O . CYS A 1 183 ? -17.089 -19.142 5.310 1.00 42.25 183 CYS A O 1
ATOM 1388 N N . SER A 1 184 ? -18.575 -19.875 3.800 1.00 46.62 184 SER A N 1
ATOM 1389 C CA . SER A 1 184 ? -19.753 -19.460 4.576 1.00 46.62 184 SER A CA 1
ATOM 1390 C C . SER A 1 184 ? -19.957 -20.298 5.849 1.00 46.62 184 SER A C 1
ATOM 1392 O O . SER A 1 184 ? -20.332 -19.757 6.889 1.00 46.62 184 SER A O 1
ATOM 1394 N N . THR A 1 185 ? -19.615 -21.591 5.809 1.00 39.69 185 THR A N 1
ATOM 1395 C CA . THR A 1 185 ? -19.769 -22.520 6.941 1.00 39.69 185 THR A CA 1
ATOM 1396 C C . THR A 1 185 ? -18.741 -22.272 8.053 1.00 39.69 185 THR A C 1
ATOM 1398 O O . THR A 1 185 ? -19.052 -22.418 9.235 1.00 39.69 185 THR A O 1
ATOM 1401 N N . ILE A 1 186 ? -17.528 -21.828 7.705 1.00 44.38 186 ILE A N 1
ATOM 1402 C CA . ILE A 1 186 ? -16.465 -21.539 8.686 1.00 44.38 186 ILE A CA 1
ATOM 1403 C C . ILE A 1 186 ? -16.789 -20.265 9.489 1.00 44.38 186 ILE A C 1
ATOM 1405 O O . ILE A 1 186 ? -16.521 -20.199 10.689 1.00 44.38 186 ILE A O 1
ATOM 1409 N N . ALA A 1 187 ? -17.436 -19.274 8.865 1.00 38.53 187 ALA A N 1
ATOM 1410 C CA . ALA A 1 187 ? -17.830 -18.029 9.528 1.00 38.53 187 ALA A CA 1
ATOM 1411 C C . ALA A 1 187 ? -18.976 -18.204 10.549 1.00 38.53 187 ALA A C 1
ATOM 1413 O O . ALA A 1 187 ? -19.059 -17.436 11.510 1.00 38.53 187 ALA A O 1
ATOM 1414 N N . GLU A 1 188 ? -19.843 -19.210 10.384 1.00 37.62 188 GLU A N 1
ATOM 1415 C CA . GLU A 1 188 ? -20.908 -19.520 11.354 1.00 37.62 188 GLU A CA 1
ATOM 1416 C C . GLU A 1 188 ? -20.412 -20.344 12.555 1.00 37.62 188 GLU A C 1
ATOM 1418 O O . GLU A 1 188 ? -20.959 -20.219 13.652 1.00 37.62 188 GLU A O 1
ATOM 1423 N N . GLY A 1 189 ? -19.333 -21.119 12.396 1.00 33.72 189 GLY A N 1
ATOM 1424 C CA . GLY A 1 189 ? -18.733 -21.912 13.478 1.00 33.72 189 GLY A CA 1
ATOM 1425 C C . GLY A 1 189 ? -17.982 -21.097 14.540 1.00 33.72 189 GLY A C 1
ATOM 1426 O O . GLY A 1 189 ? -17.842 -21.556 15.669 1.00 33.72 189 GLY A O 1
ATOM 1427 N N . ALA A 1 190 ? -17.543 -19.876 14.217 1.00 35.62 190 ALA A N 1
ATOM 1428 C CA . ALA A 1 190 ? -16.755 -19.015 15.109 1.00 35.62 190 ALA A CA 1
ATOM 1429 C C . ALA A 1 190 ? -17.599 -18.059 15.985 1.00 35.62 190 ALA A C 1
ATOM 1431 O O . ALA A 1 190 ? -17.054 -17.161 16.625 1.00 35.62 190 ALA A O 1
ATOM 1432 N N . LYS A 1 191 ? -18.933 -18.220 16.004 1.00 36.78 191 LYS A N 1
ATOM 1433 C CA . LYS A 1 191 ? -19.875 -17.416 16.812 1.00 36.78 191 LYS A CA 1
ATOM 1434 C C . LYS A 1 191 ? -20.496 -18.163 18.005 1.00 36.78 191 LYS A C 1
ATOM 1436 O O . LYS A 1 191 ? -21.529 -17.723 18.511 1.00 36.78 191 LYS A O 1
ATOM 1441 N N . ARG A 1 192 ? -19.900 -19.266 18.463 1.00 32.88 192 ARG A N 1
ATOM 1442 C CA . ARG A 1 192 ? -20.290 -19.931 19.718 1.00 32.88 192 ARG A CA 1
ATOM 1443 C C . ARG A 1 192 ? -19.215 -19.802 20.779 1.00 32.88 192 ARG A C 1
ATOM 1445 O O . ARG A 1 192 ? -18.031 -19.941 20.414 1.00 32.88 192 ARG A O 1
#

Organism: Hypocrea atroviridis (strain ATCC 20476 / IMI 206040) (NCBI:txid452589)

Foldseek 3Di:
DAPDWDDDDDFDPPDPWDWTAHPVRDIDTDQDPPDDDDVSVVVNVVSVCVRCVVDPFDDDDDDDDDDLVVDFPPDDDDDADDPALNDDDPPQWDQDPPRDTDHNDHDHRGPPVVVVVVVVVVVCVVVDPDCVLVVVLVCCVVCVVCPVPPDDDPVDDGPSPCVVVPPDDPVVVVVSVVVSVVSVVVVVVPPD